Protein AF-A0A6I3DHM0-F1 (afdb_monomer)

Secondary structure (DSSP, 8-state):
---------TTHHHHHHHHTT-S-HHHHHHHHHHHHH-TTTHHHHHHHHHHTS---------------------HHHHHHHHHHHHHHHHHHHHHHHH--SSSS-HHHHHHHHHHHHHHHHHHHHHHH---HHHHHHHHHHHHHHHHHHHHHHHHHTT---TTS-HHHHHHHHHHHHHHHHH-TT---------------

Radius of gyration: 26.49 Å; Cα contacts (8 Å, |Δi|>4): 138; chains: 1; bounding box: 67×50×81 Å

Nearest PDB structures (foldseek):
  3g6b-assembly1_B  TM=3.282E-01  e=2.411E+00  Thermotoga maritima
  7usx-assembly1_A  TM=2.285E-01  e=4.354E+00  Caenorhabditis elegans

Foldseek 3Di:
DDDPDPDDDPLVVVLVCLLVVNDDPVCNVVSVVCLCVDPVNVVVVVVVVVVPPPPPDPDDPDPDPDPPPPPPLDLVQLVVLLVQLVVLLVVLVCLLPPNDPPPDPSVVSNLVSQQSNLQSQLSNQVSVPDDPLSSLCSSLVSSVVSLVVSQVVCVVVVHDHPPVDVVVVVVVVVSVVSCCVSCVVPPPPPPPPPPPDDDD

Sequence (200 aa):
MDTEGRFSCPWLERVSALLDDELPVAERQMVTSHAQSCETCSPIMSQRNQKNEPAHLLSVIQPRSIVTFPQRNTPQLRALLAIVGIAIIVGSVPGFIRGNTDGNSLHDLRHLSIWQVALGMGAVSASISFRLSRLLTVIVATFLVLTGLATVYDLLTGHRGPWTDPLHLVEIAAVLAILRLVYPSLRLSRIRRSEISTHR

pLDDT: mean 76.31, std 17.09, range [41.41, 97.19]

Structure (mmCIF, N/CA/C/O backbone):
data_AF-A0A6I3DHM0-F1
#
_entry.id   AF-A0A6I3DHM0-F1
#
loop_
_atom_site.group_PDB
_atom_site.id
_atom_site.type_symbol
_atom_site.label_atom_id
_atom_site.label_alt_id
_atom_site.label_comp_id
_atom_site.label_asym_id
_atom_site.label_entity_id
_atom_site.label_seq_id
_atom_site.pdbx_PDB_ins_code
_atom_site.Cartn_x
_atom_site.Cartn_y
_atom_site.Cartn_z
_atom_site.occupancy
_atom_site.B_iso_or_equiv
_atom_site.auth_seq_id
_atom_site.auth_comp_id
_atom_site.auth_asym_id
_atom_site.auth_atom_id
_atom_site.pdbx_PDB_model_num
ATOM 1 N N . MET A 1 1 ? 8.412 -18.636 41.482 1.00 42.28 1 MET A N 1
ATOM 2 C CA . MET A 1 1 ? 7.625 -17.768 40.584 1.00 42.28 1 MET A CA 1
ATOM 3 C C . MET A 1 1 ? 7.413 -18.584 39.328 1.00 42.28 1 MET A C 1
ATOM 5 O O . MET A 1 1 ? 8.256 -18.519 38.452 1.00 42.28 1 MET A O 1
ATOM 9 N N . ASP A 1 2 ? 6.340 -19.375 39.286 1.00 41.41 2 ASP A N 1
ATOM 10 C CA . ASP A 1 2 ? 6.013 -20.223 38.135 1.00 41.41 2 ASP A CA 1
ATOM 11 C C . ASP A 1 2 ? 4.662 -19.762 37.583 1.00 41.41 2 ASP A C 1
ATOM 13 O O . ASP A 1 2 ? 3.615 -19.963 38.200 1.00 41.41 2 ASP A O 1
ATOM 17 N N . THR A 1 3 ? 4.687 -19.062 36.450 1.00 47.53 3 THR A N 1
ATOM 18 C CA . THR A 1 3 ? 3.495 -18.524 35.771 1.00 47.53 3 THR A CA 1
ATOM 19 C C . THR A 1 3 ? 3.363 -19.031 34.332 1.00 47.53 3 THR A C 1
ATOM 21 O O . THR A 1 3 ? 2.778 -18.343 33.505 1.00 47.53 3 THR A O 1
ATOM 24 N N . GLU A 1 4 ? 3.859 -20.232 34.022 1.00 49.09 4 GLU A N 1
ATOM 25 C CA . GLU A 1 4 ? 3.805 -20.820 32.666 1.00 49.09 4 GLU A CA 1
ATOM 26 C C . GLU A 1 4 ? 2.775 -21.958 32.500 1.00 49.09 4 GLU A C 1
ATOM 28 O O . GLU A 1 4 ? 2.843 -22.740 31.561 1.00 49.09 4 GLU A O 1
ATOM 33 N N . GLY A 1 5 ? 1.772 -22.047 33.380 1.00 50.16 5 GLY A N 1
ATOM 34 C CA . GLY A 1 5 ? 0.788 -23.144 33.371 1.00 50.16 5 GLY A CA 1
ATOM 35 C C . GLY A 1 5 ? -0.677 -22.750 33.161 1.00 50.16 5 GLY A C 1
ATOM 36 O O . GLY A 1 5 ? -1.556 -23.527 33.524 1.00 50.16 5 GLY A O 1
ATOM 37 N N . ARG A 1 6 ? -0.997 -21.552 32.647 1.00 49.44 6 ARG A N 1
ATOM 38 C CA . ARG A 1 6 ? -2.405 -21.140 32.467 1.00 49.44 6 ARG A CA 1
ATOM 39 C C . ARG A 1 6 ? -2.981 -21.564 31.110 1.00 49.44 6 ARG A C 1
ATOM 41 O O . ARG A 1 6 ? -2.953 -20.807 30.151 1.00 49.44 6 ARG A O 1
ATOM 48 N N . PHE A 1 7 ? -3.590 -22.751 31.119 1.00 55.44 7 PHE A N 1
ATOM 49 C CA . PHE A 1 7 ? -4.830 -23.100 30.408 1.00 55.44 7 PHE A CA 1
ATOM 50 C C . PHE A 1 7 ? -4.859 -22.991 28.868 1.00 55.44 7 PHE A C 1
ATOM 52 O O . PHE A 1 7 ? -5.676 -22.253 28.320 1.00 55.44 7 PHE A O 1
ATOM 59 N N . SER A 1 8 ? -4.090 -23.811 28.139 1.00 73.12 8 SER A N 1
ATOM 60 C CA . SER A 1 8 ? -4.483 -24.159 26.761 1.00 73.12 8 SER A CA 1
ATOM 61 C C . SER A 1 8 ? -5.395 -25.387 26.795 1.00 73.12 8 SER A C 1
ATOM 63 O O . SER A 1 8 ? -4.926 -26.519 26.922 1.00 73.12 8 SER A O 1
ATOM 65 N N . CYS A 1 9 ? -6.710 -25.189 26.719 1.00 86.38 9 CYS A N 1
ATOM 66 C CA . CYS A 1 9 ? -7.618 -26.313 26.518 1.00 86.38 9 CYS A CA 1
ATOM 67 C C . CYS A 1 9 ? -7.353 -26.925 25.125 1.00 86.38 9 CYS A C 1
ATOM 69 O O . CYS A 1 9 ? -7.489 -26.206 24.135 1.00 86.38 9 CYS A O 1
ATOM 71 N N . PRO A 1 10 ? -7.023 -28.226 24.998 1.00 89.31 10 PRO A N 1
ATOM 72 C CA . PRO A 1 10 ? -6.735 -28.848 23.699 1.00 89.31 10 PRO A CA 1
ATOM 73 C C . PRO A 1 10 ? -7.957 -28.893 22.767 1.00 89.31 10 PRO A C 1
ATOM 75 O O . PRO A 1 10 ? -7.829 -29.144 21.575 1.00 89.31 10 PRO A O 1
ATOM 78 N N . TRP A 1 11 ? -9.153 -28.632 23.299 1.00 92.94 11 TRP A N 1
ATOM 79 C CA . TRP A 1 11 ? -10.390 -28.543 22.530 1.00 92.94 11 TRP A CA 1
ATOM 80 C C . TRP A 1 11 ? -10.654 -27.152 21.953 1.00 92.94 11 TRP A C 1
ATOM 82 O O . TRP A 1 11 ? -11.602 -27.008 21.187 1.00 92.94 11 TRP A O 1
ATOM 92 N N . LEU A 1 12 ? -9.845 -26.140 22.285 1.00 91.50 12 LEU A N 1
ATOM 93 C CA . LEU A 1 12 ? -10.090 -24.755 21.880 1.00 91.50 12 LEU A CA 1
ATOM 94 C C . LEU A 1 12 ? -10.183 -24.600 20.356 1.00 91.50 12 LEU A C 1
ATOM 96 O O . LEU A 1 12 ? -11.087 -23.932 19.864 1.00 91.50 12 LEU A O 1
ATOM 100 N N . GLU A 1 13 ? -9.303 -25.271 19.613 1.00 91.12 13 GLU A N 1
ATOM 101 C CA . GLU A 1 13 ? -9.318 -25.268 18.146 1.00 91.12 13 GLU A CA 1
ATOM 102 C C . GLU A 1 13 ? -10.618 -25.869 17.591 1.00 91.12 13 GLU A C 1
ATOM 104 O O . GLU A 1 13 ? -11.265 -25.273 16.734 1.00 91.12 13 GLU A O 1
ATOM 109 N N . ARG A 1 14 ? -11.078 -26.996 18.150 1.00 94.44 14 ARG A N 1
ATOM 110 C CA . ARG A 1 14 ? -12.350 -27.619 17.748 1.00 94.44 14 ARG A CA 1
ATOM 111 C C . ARG A 1 14 ? -13.560 -26.771 18.131 1.00 94.44 14 ARG A C 1
ATOM 113 O O . ARG A 1 14 ? -14.542 -26.749 17.399 1.00 94.44 14 ARG A O 1
ATOM 120 N N . VAL A 1 15 ? -13.507 -26.067 19.261 1.00 92.19 15 VAL A N 1
ATOM 121 C CA . VAL A 1 15 ? -14.548 -25.106 19.653 1.00 92.19 15 VAL A CA 1
ATOM 122 C C . VAL A 1 15 ? -14.580 -23.926 18.679 1.00 92.19 15 VAL A C 1
ATOM 124 O O . VAL A 1 15 ? -15.670 -23.521 18.288 1.00 92.19 15 VAL A O 1
ATOM 127 N N . SER A 1 16 ? -13.424 -23.431 18.224 1.00 90.12 16 SER A N 1
ATOM 128 C CA . SER A 1 16 ? -13.346 -22.416 17.163 1.00 90.12 16 SER A CA 1
ATOM 129 C C . SER A 1 16 ? -13.955 -22.930 15.856 1.00 90.12 16 SER A C 1
ATOM 131 O O . SER A 1 16 ? -14.883 -22.319 15.339 1.00 90.12 16 SER A O 1
ATOM 133 N N . ALA A 1 17 ? -13.543 -24.112 15.388 1.00 90.88 17 ALA A N 1
ATOM 134 C CA . ALA A 1 17 ? -14.096 -24.731 14.181 1.00 90.88 17 ALA A CA 1
ATOM 135 C C . ALA A 1 17 ? -15.615 -24.987 14.285 1.00 90.88 17 ALA A C 1
ATOM 137 O O . ALA A 1 17 ? -16.348 -24.887 13.303 1.00 90.88 17 ALA A O 1
ATOM 138 N N . LEU A 1 18 ? -16.126 -25.284 15.488 1.00 90.69 18 LEU A N 1
ATOM 139 C CA . LEU A 1 18 ? -17.562 -25.397 15.747 1.00 90.69 18 LEU A CA 1
ATOM 140 C C . LEU A 1 18 ? -18.292 -24.048 15.609 1.00 90.69 18 LEU A C 1
ATOM 142 O O . LEU A 1 18 ? -19.455 -24.048 15.201 1.00 90.69 18 LEU A O 1
ATOM 146 N N . LEU A 1 19 ? -17.666 -22.922 15.971 1.00 87.06 19 LEU A N 1
ATOM 147 C CA . LEU A 1 19 ? -18.247 -21.580 15.821 1.00 87.06 19 LEU A CA 1
ATOM 148 C C . LEU A 1 19 ? -18.328 -21.128 14.361 1.00 87.06 19 LEU A C 1
ATOM 150 O O . LEU A 1 19 ? -19.295 -20.456 14.004 1.00 87.06 19 LEU A O 1
ATOM 154 N N . ASP A 1 20 ? -17.354 -21.529 13.548 1.00 87.88 20 ASP A N 1
ATOM 155 C CA . ASP A 1 20 ? -17.272 -21.212 12.117 1.00 87.88 20 ASP A CA 1
ATOM 156 C C . ASP A 1 20 ? -18.051 -22.215 11.234 1.00 87.88 20 ASP A C 1
ATOM 158 O O . ASP A 1 20 ? -18.038 -22.125 10.010 1.00 87.88 20 ASP A O 1
ATOM 162 N N . ASP A 1 21 ? -18.771 -23.160 11.857 1.00 89.69 21 ASP A N 1
ATOM 163 C CA . ASP A 1 21 ? -19.527 -24.251 11.217 1.00 89.69 21 ASP A CA 1
ATOM 164 C C . ASP A 1 21 ? -18.680 -25.207 10.343 1.00 89.69 21 ASP A C 1
ATOM 166 O O . ASP A 1 21 ? -19.224 -25.980 9.550 1.00 89.69 21 ASP A O 1
ATOM 170 N N . GLU A 1 22 ? -17.364 -25.245 10.564 1.00 91.25 22 GLU A N 1
ATOM 171 C CA . GLU A 1 22 ? -16.393 -26.094 9.853 1.00 91.25 22 GLU A CA 1
ATOM 172 C C . GLU A 1 22 ? -16.316 -27.529 10.406 1.00 91.25 22 GLU A C 1
ATOM 174 O O . GLU A 1 22 ? -15.719 -28.418 9.800 1.00 91.25 22 GLU A O 1
ATOM 179 N N . LEU A 1 23 ? -16.941 -27.786 11.559 1.00 93.62 23 LEU A N 1
ATOM 180 C CA . LEU A 1 23 ? -16.889 -29.087 12.222 1.00 93.62 23 LEU A CA 1
ATOM 181 C C . LEU A 1 23 ? -17.871 -30.111 11.596 1.00 93.62 23 LEU A C 1
ATOM 183 O O . LEU A 1 23 ? -19.057 -29.778 11.412 1.00 93.62 23 LEU A O 1
ATOM 187 N N . PRO A 1 24 ? -17.458 -31.376 11.351 1.00 91.81 24 PRO A N 1
ATOM 188 C CA . PRO A 1 24 ? -18.355 -32.442 10.900 1.00 91.81 24 PRO A CA 1
ATOM 189 C C . PRO A 1 24 ? -19.522 -32.670 11.867 1.00 91.81 24 PRO A C 1
ATOM 191 O O . PRO A 1 24 ? -19.344 -32.618 13.082 1.00 91.81 24 PRO A O 1
ATOM 194 N N . VAL A 1 25 ? -20.717 -32.985 11.347 1.00 90.44 25 VAL A N 1
ATOM 195 C CA . VAL A 1 25 ? -21.946 -33.156 12.158 1.00 90.44 25 VAL A CA 1
ATOM 196 C C . VAL A 1 25 ? -21.756 -34.153 13.306 1.00 90.44 25 VAL A C 1
ATOM 198 O O . VAL A 1 25 ? -22.209 -33.891 14.419 1.00 90.44 25 VAL A O 1
ATOM 201 N N . ALA A 1 26 ? -21.032 -35.248 13.058 1.00 92.38 26 ALA A N 1
ATOM 202 C CA . ALA A 1 26 ? -20.740 -36.278 14.055 1.00 92.38 26 ALA A CA 1
ATOM 203 C C . ALA A 1 26 ? -19.918 -35.760 15.253 1.00 92.38 26 ALA A C 1
ATOM 205 O O . ALA A 1 26 ? -20.047 -36.277 16.359 1.00 92.38 26 ALA A O 1
ATOM 206 N N . GLU A 1 27 ? -19.101 -34.723 15.061 1.00 93.50 27 GLU A N 1
ATOM 207 C CA . GLU A 1 27 ? -18.215 -34.183 16.098 1.00 93.50 27 GLU A CA 1
ATOM 208 C C . GLU A 1 27 ? -18.852 -33.026 16.882 1.00 93.50 27 GLU A C 1
ATOM 210 O O . GLU A 1 27 ? -18.458 -32.744 18.016 1.00 93.50 27 GLU A O 1
ATOM 215 N N . ARG A 1 28 ? -19.881 -32.373 16.320 1.00 93.31 28 ARG A N 1
ATOM 216 C CA . ARG A 1 28 ? -20.499 -31.169 16.907 1.00 93.31 28 ARG A CA 1
ATOM 217 C C . ARG A 1 28 ? -21.033 -31.417 18.309 1.00 93.31 28 ARG A C 1
ATOM 219 O O . ARG A 1 28 ? -20.842 -30.582 19.192 1.00 93.31 28 ARG A O 1
ATOM 226 N N . GLN A 1 29 ? -21.676 -32.562 18.530 1.00 93.19 29 GLN A N 1
ATOM 227 C CA . GLN A 1 29 ? -22.258 -32.902 19.828 1.00 93.19 29 GLN A CA 1
ATOM 228 C C . GLN A 1 29 ? -21.179 -33.086 20.904 1.00 93.19 29 GLN A C 1
ATOM 230 O O . GLN A 1 29 ? -21.328 -32.587 22.019 1.00 93.19 29 GLN A O 1
ATOM 235 N N . MET A 1 30 ? -20.065 -33.731 20.550 1.00 95.06 30 MET A N 1
ATOM 236 C CA . MET A 1 30 ? -18.940 -33.966 21.454 1.00 95.06 30 MET A CA 1
ATOM 237 C C . MET A 1 30 ? -18.261 -32.650 21.855 1.00 95.06 30 MET A C 1
ATOM 239 O O . MET A 1 30 ? -18.051 -32.396 23.042 1.00 95.06 30 MET A O 1
ATOM 243 N N . VAL A 1 31 ? -17.989 -31.776 20.881 1.00 95.12 31 VAL A N 1
ATOM 244 C CA . VAL A 1 31 ? -17.377 -30.461 21.135 1.00 95.12 31 VAL A CA 1
ATOM 245 C C . VAL A 1 31 ? -18.314 -29.553 21.936 1.00 95.12 31 VAL A C 1
ATOM 247 O O . VAL A 1 31 ? -17.870 -28.881 22.866 1.00 95.12 31 VAL A O 1
ATOM 250 N N . THR A 1 32 ? -19.619 -29.579 21.645 1.00 93.62 32 THR A N 1
ATOM 251 C CA . THR A 1 32 ? -20.625 -28.806 22.396 1.00 93.62 32 THR A CA 1
ATOM 252 C C . THR A 1 32 ? -20.696 -29.255 23.855 1.00 93.62 32 THR A C 1
ATOM 254 O O . THR A 1 32 ? -20.686 -28.412 24.751 1.00 93.62 32 THR A O 1
ATOM 257 N N . SER A 1 33 ? -20.709 -30.570 24.108 1.00 94.25 33 SER A N 1
ATOM 258 C CA . SER A 1 33 ? -20.721 -31.122 25.468 1.00 94.25 33 SER A CA 1
ATOM 259 C C . SER A 1 33 ? -19.477 -30.717 26.257 1.00 94.25 33 SER A C 1
ATOM 261 O O . SER A 1 33 ? -19.593 -30.310 27.411 1.00 94.25 33 SER A O 1
ATOM 263 N N . HIS A 1 34 ? -18.292 -30.786 25.642 1.00 94.88 34 HIS A N 1
ATOM 264 C CA . HIS A 1 34 ? -17.058 -30.344 26.287 1.00 94.88 34 HIS A CA 1
ATOM 265 C C . HIS A 1 34 ? -17.122 -28.855 26.644 1.00 94.88 34 HIS A C 1
ATOM 267 O O . HIS A 1 34 ? -16.839 -28.466 27.780 1.00 94.88 34 HIS A O 1
ATOM 273 N N . ALA A 1 35 ? -17.523 -28.023 25.682 1.00 93.88 35 ALA A N 1
ATOM 274 C CA . ALA A 1 35 ? -17.506 -26.579 25.832 1.00 93.88 35 ALA A CA 1
ATOM 275 C C . ALA A 1 35 ? -18.473 -26.068 26.911 1.00 93.88 35 ALA A C 1
ATOM 277 O O . ALA A 1 35 ? -18.191 -25.046 27.526 1.00 93.88 35 ALA A O 1
ATOM 278 N N . GLN A 1 36 ? -19.557 -26.794 27.199 1.00 93.19 36 GLN A N 1
ATOM 279 C CA . GLN A 1 36 ? -20.457 -26.484 28.317 1.00 93.19 36 GLN A CA 1
ATOM 280 C C . GLN A 1 36 ? -19.809 -26.713 29.694 1.00 93.19 36 GLN A C 1
ATOM 282 O O . GLN A 1 36 ? -20.115 -25.987 30.635 1.00 93.19 36 GLN A O 1
ATOM 287 N N . SER A 1 37 ? -18.913 -27.697 29.813 1.00 91.50 37 SER A N 1
ATOM 288 C CA . SER A 1 37 ? -18.257 -28.065 31.082 1.00 91.50 37 SER A CA 1
ATOM 289 C C . SER A 1 37 ? -16.879 -27.433 31.303 1.00 91.50 37 SER A C 1
ATOM 291 O O . SER A 1 37 ? -16.378 -27.421 32.423 1.00 91.50 37 SER A O 1
ATOM 293 N N . CYS A 1 38 ? -16.235 -26.938 30.245 1.00 94.38 38 CYS A N 1
ATOM 294 C CA . CYS A 1 38 ? -14.884 -26.397 30.320 1.00 94.38 38 CYS A CA 1
ATOM 295 C C . CYS A 1 38 ? -14.912 -24.899 30.644 1.00 94.38 38 CYS A C 1
ATOM 297 O O . CYS A 1 38 ? -15.443 -24.111 29.863 1.00 94.38 38 CYS A O 1
ATOM 299 N N . GLU A 1 39 ? -14.263 -24.488 31.738 1.00 92.06 39 GLU A N 1
ATOM 300 C CA . GLU A 1 39 ? -14.170 -23.077 32.150 1.00 92.06 39 GLU A CA 1
ATOM 301 C C . GLU A 1 39 ? -13.557 -22.172 31.069 1.00 92.06 39 GLU A C 1
ATOM 303 O O . GLU A 1 39 ? -13.959 -21.022 30.919 1.00 92.06 39 GLU A O 1
ATOM 308 N N . THR A 1 40 ? -12.622 -22.695 30.266 1.00 90.06 40 THR A N 1
ATOM 309 C CA . THR A 1 40 ? -11.996 -21.951 29.161 1.00 90.06 40 THR A CA 1
ATOM 310 C C . THR A 1 40 ? -12.926 -21.797 27.953 1.00 90.06 40 THR A C 1
ATOM 312 O O . THR A 1 40 ? -12.917 -20.759 27.297 1.00 90.06 40 THR A O 1
ATOM 315 N N . CYS A 1 41 ? -13.734 -22.815 27.640 1.00 92.69 41 CYS A N 1
ATOM 316 C CA . CYS A 1 41 ? -14.540 -22.846 26.412 1.00 92.69 41 CYS A CA 1
ATOM 317 C C . CYS A 1 41 ? -15.986 -22.360 26.615 1.00 92.69 41 CYS A C 1
ATOM 319 O O . CYS A 1 41 ? -16.623 -21.907 25.663 1.00 92.69 41 CYS A O 1
ATOM 321 N N . SER A 1 42 ? -16.504 -22.414 27.843 1.00 92.06 42 SER A N 1
ATOM 322 C CA . SER A 1 42 ? -17.871 -22.002 28.184 1.00 92.06 42 SER A CA 1
ATOM 323 C C . SER A 1 42 ? -18.165 -20.526 27.865 1.00 92.06 42 SER A C 1
ATOM 325 O O . SER A 1 42 ? -19.189 -20.252 27.225 1.00 92.06 42 SER A O 1
ATOM 327 N N . PRO A 1 43 ? -17.261 -19.562 28.154 1.00 88.56 43 PRO A N 1
ATOM 328 C CA . PRO A 1 43 ? -17.475 -18.167 27.772 1.00 88.56 43 PRO A CA 1
ATOM 329 C C . PRO A 1 43 ? -17.605 -17.985 26.255 1.00 88.56 43 PRO A C 1
ATOM 331 O O . PRO A 1 43 ? -18.472 -17.240 25.798 1.00 88.56 43 PRO A O 1
ATOM 334 N N . ILE A 1 44 ? -16.800 -18.714 25.475 1.00 87.12 44 ILE A N 1
ATOM 335 C CA . ILE A 1 44 ? -16.792 -18.670 24.005 1.00 87.12 44 ILE A CA 1
ATOM 336 C C . ILE A 1 44 ? -18.131 -19.175 23.441 1.00 87.12 44 ILE A C 1
ATOM 338 O O . ILE A 1 44 ? -18.718 -18.544 22.561 1.00 87.12 44 ILE A O 1
ATOM 342 N N . MET A 1 45 ? -18.676 -20.262 23.996 1.00 87.19 45 MET A N 1
ATOM 343 C CA . MET A 1 45 ? -19.982 -20.789 23.580 1.00 87.19 45 MET A CA 1
ATOM 344 C C . MET A 1 45 ? -21.160 -19.912 24.010 1.00 87.19 45 MET A C 1
ATOM 346 O O . MET A 1 45 ? -22.143 -19.803 23.274 1.00 87.19 45 MET A O 1
ATOM 350 N N . SER A 1 46 ? -21.073 -19.247 25.164 1.00 83.25 46 SER A N 1
ATOM 351 C CA . SER A 1 46 ? -22.131 -18.340 25.627 1.00 83.25 46 SER A CA 1
ATOM 352 C C . SER A 1 46 ? -22.367 -17.166 24.660 1.00 83.25 46 SER A C 1
ATOM 354 O O . SER A 1 46 ? -23.517 -16.798 24.414 1.00 83.25 46 SER A O 1
ATOM 356 N N . GLN A 1 47 ? -21.309 -16.658 24.011 1.00 77.38 47 GLN A N 1
ATOM 357 C CA . GLN A 1 47 ? -21.411 -15.622 22.973 1.00 77.38 47 GLN A CA 1
ATOM 358 C C . GLN A 1 47 ? -22.158 -16.101 21.719 1.00 77.38 47 GLN A C 1
ATOM 360 O O . GLN A 1 47 ? -22.910 -15.329 21.121 1.00 77.38 47 GLN A O 1
ATOM 365 N N . ARG A 1 48 ? -22.002 -17.373 21.324 1.00 75.94 48 ARG A N 1
ATOM 366 C CA . ARG A 1 48 ? -22.758 -17.959 20.202 1.00 75.94 48 ARG A CA 1
ATOM 367 C C . ARG A 1 48 ? -24.253 -17.992 20.501 1.00 75.94 48 ARG A C 1
ATOM 369 O O . ARG A 1 48 ? -25.053 -17.622 19.647 1.00 75.94 48 ARG A O 1
ATOM 376 N N . ASN A 1 49 ? -24.622 -18.406 21.711 1.00 68.31 49 ASN A N 1
ATOM 377 C CA . ASN A 1 49 ? -26.024 -18.533 22.106 1.00 68.31 49 ASN A CA 1
ATOM 378 C C . ASN A 1 49 ? -26.727 -17.172 22.182 1.00 68.31 49 ASN A C 1
ATOM 380 O O . ASN A 1 49 ? -27.870 -17.072 21.754 1.00 68.31 49 ASN A O 1
ATOM 384 N N . GLN A 1 50 ? -26.030 -16.112 22.609 1.00 66.75 50 GLN A N 1
ATOM 385 C CA . GLN A 1 50 ? -26.558 -14.739 22.547 1.00 66.75 50 GLN A CA 1
ATOM 386 C C . GLN A 1 50 ? -26.793 -14.258 21.107 1.00 66.75 50 GLN A C 1
ATOM 388 O O . GLN A 1 50 ? -27.712 -13.493 20.840 1.00 66.75 50 GLN A O 1
ATOM 393 N N . LYS A 1 51 ? -25.970 -14.709 20.156 1.00 61.06 51 LYS A N 1
ATOM 394 C CA . LYS A 1 51 ? -26.079 -14.338 18.737 1.00 61.06 51 LYS A CA 1
ATOM 395 C C . LYS A 1 51 ? -27.195 -15.092 18.002 1.00 61.06 51 LYS A C 1
ATOM 397 O O . LYS A 1 51 ? -27.642 -14.630 16.956 1.00 61.06 51 LYS A O 1
ATOM 402 N N . ASN A 1 52 ? -27.615 -16.234 18.550 1.00 58.00 52 ASN A N 1
ATOM 403 C CA . ASN A 1 52 ? -28.615 -17.136 17.983 1.00 58.00 52 ASN A CA 1
ATOM 404 C C . ASN A 1 52 ? -29.964 -17.086 18.712 1.00 58.00 52 ASN A C 1
ATOM 406 O O . ASN A 1 52 ? -30.835 -17.900 18.398 1.00 58.00 52 ASN A O 1
ATOM 410 N N . GLU A 1 53 ? -30.167 -16.156 19.653 1.00 48.25 53 GLU A N 1
ATOM 411 C CA . GLU A 1 53 ? -31.523 -15.866 20.113 1.00 48.25 53 GLU A CA 1
ATOM 412 C C . GLU A 1 53 ? -32.356 -15.484 18.881 1.00 48.25 53 GLU A C 1
ATOM 414 O O . GLU A 1 53 ? -31.964 -14.574 18.137 1.00 48.25 53 GLU A O 1
ATOM 419 N N . PRO A 1 54 ? -33.458 -16.202 18.589 1.00 47.44 54 PRO A N 1
ATOM 420 C CA . PRO A 1 54 ? -34.312 -15.841 17.480 1.00 47.44 54 PRO A CA 1
ATOM 421 C C . PRO A 1 54 ? -34.780 -14.421 17.748 1.00 47.44 54 PRO A C 1
ATOM 423 O O . PRO A 1 54 ? -35.425 -14.157 18.762 1.00 47.44 54 PRO A O 1
ATOM 426 N N . ALA A 1 55 ? -34.415 -13.516 16.841 1.00 47.97 55 ALA A N 1
ATOM 427 C CA . ALA A 1 55 ? -34.878 -12.144 16.807 1.00 47.97 55 ALA A CA 1
ATOM 428 C C . ALA A 1 55 ? -36.398 -12.137 16.588 1.00 47.97 55 ALA A C 1
ATOM 430 O O . ALA A 1 55 ? -36.908 -11.816 15.515 1.00 47.97 55 ALA A O 1
ATOM 431 N N . HIS A 1 56 ? -37.146 -12.500 17.625 1.00 44.91 56 HIS A N 1
ATOM 432 C CA . HIS A 1 56 ? -38.493 -12.032 17.832 1.00 44.91 56 HIS A CA 1
ATOM 433 C C . HIS A 1 56 ? -38.360 -10.544 18.096 1.00 44.91 56 HIS A C 1
ATOM 435 O O . HIS A 1 56 ? -38.204 -10.114 19.231 1.00 44.91 56 HIS A O 1
ATOM 441 N N . LEU A 1 57 ? -38.318 -9.783 17.008 1.00 42.25 57 LEU A N 1
ATOM 442 C CA . LEU A 1 57 ? -39.062 -8.555 16.788 1.00 42.25 57 LEU A CA 1
ATOM 443 C C . LEU A 1 57 ? -38.508 -7.907 15.520 1.00 42.25 57 LEU A C 1
ATOM 445 O O . LEU A 1 57 ? -37.354 -7.495 15.431 1.00 42.25 57 LEU A O 1
ATOM 449 N N . LEU A 1 58 ? -39.390 -7.807 14.530 1.00 48.41 58 LEU A N 1
ATOM 450 C CA . LEU A 1 58 ? -39.366 -6.779 13.502 1.00 48.41 58 LEU A CA 1
ATOM 451 C C . LEU A 1 58 ? -39.330 -5.403 14.187 1.00 48.41 58 LEU A C 1
ATOM 453 O O . LEU A 1 58 ? -40.358 -4.755 14.357 1.00 48.41 58 LEU A O 1
ATOM 457 N N . SER A 1 59 ? -38.160 -4.949 14.611 1.00 44.12 59 SER A N 1
ATOM 458 C CA . SER A 1 59 ? -37.962 -3.583 15.072 1.00 44.12 59 SER A CA 1
ATOM 459 C C . SER A 1 59 ? -36.629 -3.089 14.548 1.00 44.12 59 SER A C 1
ATOM 461 O O . SER A 1 59 ? -35.593 -3.277 15.162 1.00 44.12 59 SER A O 1
ATOM 463 N N . VAL A 1 60 ? -36.712 -2.417 13.396 1.00 50.28 60 VAL A N 1
ATOM 464 C CA . VAL A 1 60 ? -35.722 -1.461 12.894 1.00 50.28 60 VAL A CA 1
ATO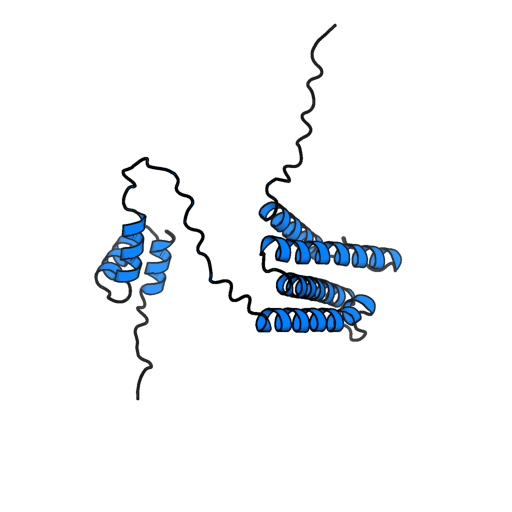M 465 C C . VAL A 1 60 ? -34.336 -2.078 12.684 1.00 50.28 60 VAL A C 1
ATOM 467 O O . VAL A 1 60 ? -33.622 -2.416 13.618 1.00 50.28 60 VAL A O 1
ATOM 470 N N . ILE A 1 61 ? -33.891 -2.138 11.429 1.00 46.50 61 ILE A N 1
ATOM 471 C CA . ILE A 1 61 ? -32.467 -2.279 11.109 1.00 46.50 61 ILE A CA 1
ATOM 472 C C . ILE A 1 61 ? -31.762 -1.062 11.727 1.00 46.50 61 ILE A C 1
ATOM 474 O O . ILE A 1 61 ? -31.616 -0.023 11.086 1.00 46.50 61 ILE A O 1
ATOM 478 N N . GLN A 1 62 ? -31.396 -1.141 13.006 1.00 45.91 62 GLN A N 1
ATOM 479 C CA . GLN A 1 62 ? -30.527 -0.160 13.616 1.00 45.91 62 GLN A CA 1
ATOM 480 C C . GLN A 1 62 ? -29.161 -0.378 12.977 1.00 45.91 62 GLN A C 1
ATOM 482 O O . GLN A 1 62 ? -28.698 -1.524 12.914 1.00 45.91 62 GLN A O 1
ATOM 487 N N . PRO A 1 63 ? -28.530 0.676 12.434 1.00 49.47 63 PRO A N 1
ATOM 488 C CA . PRO A 1 63 ? -27.201 0.553 11.872 1.00 49.47 63 PRO A CA 1
ATOM 489 C C . PRO A 1 63 ? -26.310 -0.047 12.953 1.00 49.47 63 PRO A C 1
ATOM 491 O O . PRO A 1 63 ? -26.121 0.543 14.016 1.00 49.47 63 PRO A O 1
ATOM 494 N N . ARG A 1 64 ? -25.829 -1.264 12.676 1.00 51.94 64 ARG A N 1
ATOM 495 C CA . ARG A 1 64 ? -24.873 -2.007 13.492 1.00 51.94 64 ARG A CA 1
ATOM 496 C C . ARG A 1 64 ? -23.840 -1.004 13.985 1.00 51.94 64 ARG A C 1
ATOM 498 O O . ARG A 1 64 ? -23.207 -0.354 13.151 1.00 51.94 64 ARG A O 1
ATOM 505 N N . SER A 1 65 ? -23.739 -0.828 15.303 1.00 46.94 65 SER A N 1
ATOM 506 C CA . SER A 1 65 ? -22.804 0.114 15.908 1.00 46.94 65 SER A CA 1
ATOM 507 C C . SER A 1 65 ? -21.443 -0.113 15.268 1.00 46.94 65 SER A C 1
ATOM 509 O O . SER A 1 65 ? -20.862 -1.194 15.401 1.00 46.94 65 SER A O 1
ATOM 511 N N . ILE A 1 66 ? -20.984 0.874 14.500 1.00 53.31 66 ILE A N 1
ATOM 512 C CA . ILE A 1 66 ? -19.631 0.893 13.967 1.00 53.31 66 ILE A CA 1
ATOM 513 C C . ILE A 1 66 ? -18.755 0.699 15.196 1.00 53.31 66 ILE A C 1
ATOM 515 O O . ILE A 1 66 ? -18.837 1.500 16.124 1.00 53.31 66 ILE A O 1
ATOM 519 N N . VAL A 1 67 ? -17.988 -0.391 15.245 1.00 46.34 67 VAL A N 1
ATOM 520 C CA . VAL A 1 67 ? -16.937 -0.533 16.247 1.00 46.34 67 VAL A CA 1
ATOM 521 C C . VAL A 1 67 ? -15.984 0.617 15.967 1.00 46.34 67 VAL A C 1
ATOM 523 O O . VAL A 1 67 ? -15.163 0.566 15.050 1.00 46.34 67 VAL A O 1
ATOM 526 N N . THR A 1 68 ? -16.173 1.719 16.684 1.00 47.75 68 THR A N 1
ATOM 527 C CA . THR A 1 68 ? -15.295 2.872 16.655 1.00 47.75 68 THR A CA 1
ATOM 528 C C . THR A 1 68 ? -14.037 2.417 17.360 1.00 47.75 68 THR A C 1
ATOM 530 O O . THR A 1 68 ? -13.893 2.556 18.572 1.00 47.75 68 THR A O 1
ATOM 533 N N . PHE A 1 69 ? -13.121 1.812 16.602 1.00 50.94 69 PHE A N 1
ATOM 534 C CA . PHE A 1 69 ? -11.752 1.684 17.064 1.00 50.94 69 PHE A CA 1
ATOM 535 C C . PHE A 1 69 ? -11.319 3.086 17.490 1.00 50.94 69 PHE A C 1
ATOM 537 O O . PHE A 1 69 ? -11.470 4.018 16.688 1.00 50.94 69 PHE A O 1
ATOM 544 N N . PRO A 1 70 ? -10.844 3.278 18.732 1.00 51.50 70 PRO A N 1
ATOM 545 C CA . PRO A 1 70 ? -10.346 4.573 19.144 1.00 51.50 70 PRO A CA 1
ATOM 546 C C . PRO A 1 70 ? -9.237 4.949 18.165 1.00 51.50 70 PRO A C 1
ATOM 548 O O . PRO A 1 70 ? -8.172 4.331 18.147 1.00 51.50 70 PRO A O 1
ATOM 551 N N . GLN A 1 71 ? -9.507 5.929 17.297 1.00 59.00 71 GLN A N 1
ATOM 552 C CA . GLN A 1 71 ? -8.510 6.477 16.392 1.00 59.00 71 GLN A CA 1
ATOM 553 C C . GLN A 1 71 ? -7.479 7.189 17.266 1.00 59.00 71 GLN A C 1
ATOM 555 O O . GLN A 1 71 ? -7.589 8.384 17.534 1.00 59.00 71 GLN A O 1
ATOM 560 N N . ARG A 1 72 ? -6.456 6.459 17.724 1.00 63.59 72 ARG A N 1
ATOM 561 C CA . ARG A 1 72 ? -5.237 7.034 18.304 1.00 63.59 72 ARG A CA 1
ATOM 562 C C . ARG A 1 72 ? -4.428 7.692 17.185 1.00 63.59 72 ARG A C 1
ATOM 564 O O . ARG A 1 72 ? -3.318 7.292 16.873 1.00 63.59 72 ARG A O 1
ATOM 571 N N . ASN A 1 73 ? -5.005 8.710 16.557 1.00 69.19 73 ASN A N 1
ATOM 572 C CA . ASN A 1 73 ? -4.335 9.541 15.570 1.00 69.19 73 ASN A CA 1
ATOM 573 C C . ASN A 1 73 ? -3.627 10.699 16.285 1.00 69.19 73 ASN A C 1
ATOM 575 O O . ASN A 1 73 ? -3.987 11.866 16.129 1.00 69.19 73 ASN A O 1
ATOM 579 N N . THR A 1 74 ? -2.674 10.360 17.154 1.00 87.25 74 THR A N 1
ATOM 580 C CA . THR A 1 74 ? -1.913 11.355 17.914 1.00 87.25 74 THR A CA 1
ATOM 581 C C . THR A 1 74 ? -0.973 12.126 16.979 1.00 87.25 74 THR A C 1
ATOM 583 O O . THR A 1 74 ? -0.526 11.577 15.967 1.00 87.25 74 THR A O 1
ATOM 586 N N . PRO A 1 75 ? -0.632 13.394 17.279 1.00 89.75 75 PRO A N 1
ATOM 587 C CA . PRO A 1 75 ? 0.303 14.159 16.452 1.00 89.75 75 PRO A CA 1
ATOM 588 C C . PRO A 1 75 ? 1.673 13.474 16.332 1.00 89.75 75 PRO A C 1
ATOM 590 O O . PRO A 1 75 ? 2.297 13.556 15.277 1.00 89.75 75 PRO A O 1
ATOM 593 N N . GLN A 1 76 ? 2.107 12.733 17.359 1.00 91.94 76 GLN A N 1
ATOM 594 C CA . GLN A 1 76 ? 3.341 11.945 17.325 1.00 91.94 76 GLN A CA 1
ATOM 595 C C . GLN A 1 76 ? 3.260 10.811 16.299 1.00 91.94 76 GLN A C 1
ATOM 597 O O . GLN A 1 76 ? 4.183 10.642 15.507 1.00 91.94 76 GLN A O 1
ATOM 602 N N . LEU A 1 77 ? 2.149 10.063 16.268 1.00 89.62 77 LEU A N 1
ATOM 603 C CA . LEU A 1 77 ? 1.956 9.000 15.280 1.00 89.62 77 LEU A CA 1
ATOM 604 C C . LEU A 1 77 ? 1.894 9.572 13.860 1.00 89.62 77 LEU A C 1
ATOM 606 O O . LEU A 1 77 ? 2.472 8.999 12.943 1.00 89.62 77 LEU A O 1
ATOM 610 N N . ARG A 1 78 ? 1.240 10.724 13.675 1.00 91.31 78 ARG A N 1
ATOM 611 C CA . ARG A 1 78 ? 1.190 11.419 12.380 1.00 91.31 78 ARG A CA 1
ATOM 612 C C . ARG A 1 78 ? 2.583 11.825 11.909 1.00 91.31 78 ARG A C 1
ATOM 614 O O . ARG A 1 78 ? 2.942 11.530 10.775 1.00 91.31 78 ARG A O 1
ATOM 621 N N . ALA A 1 79 ? 3.375 12.449 12.779 1.00 93.38 79 ALA A N 1
ATOM 622 C CA . ALA A 1 79 ? 4.749 12.824 12.462 1.00 93.38 79 ALA A CA 1
ATOM 623 C C . ALA A 1 79 ? 5.600 11.592 12.121 1.00 93.38 79 ALA A C 1
ATOM 625 O O . ALA A 1 79 ? 6.299 11.596 11.112 1.00 93.38 79 ALA A O 1
ATOM 626 N N . LEU A 1 80 ? 5.474 10.512 12.899 1.00 93.31 80 LEU A N 1
ATOM 627 C CA . LEU A 1 80 ? 6.165 9.252 12.634 1.00 93.31 80 LEU A CA 1
ATOM 628 C C . LEU A 1 80 ? 5.780 8.667 11.268 1.00 93.31 80 LEU A C 1
ATOM 630 O O . LEU A 1 80 ? 6.662 8.316 10.492 1.00 93.31 80 LEU A O 1
ATOM 634 N N . LEU A 1 81 ? 4.484 8.613 10.941 1.00 92.44 81 LEU A N 1
ATOM 635 C CA . LEU A 1 81 ? 3.994 8.138 9.643 1.00 92.44 81 LEU A CA 1
ATOM 636 C C . LEU A 1 81 ? 4.518 8.986 8.479 1.00 92.44 81 LEU A C 1
ATOM 638 O O . LEU A 1 81 ? 4.887 8.432 7.446 1.00 92.44 81 LEU A O 1
ATOM 642 N N . ALA A 1 82 ? 4.578 10.311 8.642 1.00 95.56 82 ALA A N 1
ATOM 643 C CA . ALA A 1 82 ? 5.141 11.202 7.632 1.00 95.56 82 ALA A CA 1
ATOM 644 C C . ALA A 1 82 ? 6.640 10.939 7.427 1.00 95.56 82 ALA A C 1
ATOM 646 O O . ALA A 1 82 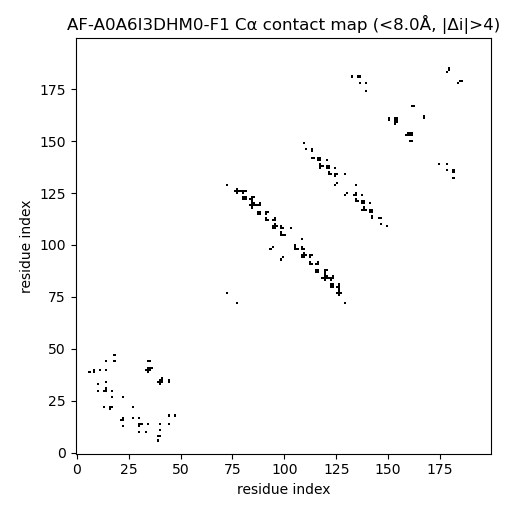? 7.075 10.759 6.293 1.00 95.56 82 ALA A O 1
ATOM 647 N N . ILE A 1 83 ? 7.417 10.860 8.513 1.00 96.94 83 ILE A N 1
ATOM 648 C CA . ILE A 1 83 ? 8.867 10.621 8.465 1.00 96.94 83 ILE A CA 1
ATOM 649 C C . ILE A 1 83 ? 9.169 9.261 7.831 1.00 96.94 83 ILE A C 1
ATOM 651 O O . ILE A 1 83 ? 9.962 9.189 6.895 1.00 96.94 83 ILE A O 1
ATOM 655 N N . VAL A 1 84 ? 8.513 8.195 8.298 1.00 94.69 84 VAL A N 1
ATOM 656 C CA . VAL A 1 84 ? 8.694 6.838 7.764 1.00 94.69 84 VAL A CA 1
ATOM 657 C C . VAL A 1 84 ? 8.272 6.778 6.298 1.00 94.69 84 VAL A C 1
ATOM 659 O O . VAL A 1 84 ? 9.010 6.245 5.477 1.00 94.69 84 VAL A O 1
ATOM 662 N N . GLY A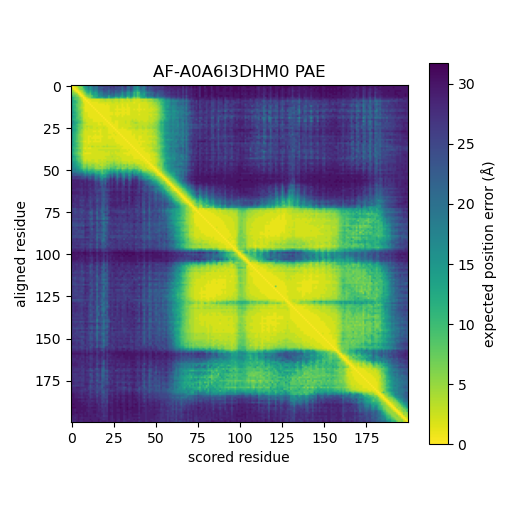 1 85 ? 7.127 7.369 5.944 1.00 93.12 85 GLY A N 1
ATOM 663 C CA . GLY A 1 85 ? 6.656 7.413 4.561 1.00 93.12 85 GLY A CA 1
ATOM 664 C C . GLY A 1 85 ? 7.637 8.124 3.627 1.00 93.12 85 GLY A C 1
ATOM 665 O O . GLY A 1 85 ? 7.963 7.591 2.569 1.00 93.12 85 GLY A O 1
ATOM 666 N N . ILE A 1 86 ? 8.168 9.280 4.038 1.00 97.19 86 ILE A N 1
ATOM 667 C CA . ILE A 1 86 ? 9.188 10.020 3.280 1.00 97.19 86 ILE A CA 1
ATOM 668 C C . ILE A 1 86 ? 10.481 9.206 3.162 1.00 97.19 86 ILE A C 1
ATOM 670 O O . ILE A 1 86 ? 11.034 9.112 2.069 1.00 97.19 86 ILE A O 1
ATOM 674 N N . ALA A 1 87 ? 10.951 8.591 4.251 1.00 94.06 87 ALA A N 1
ATOM 675 C CA . ALA A 1 87 ? 12.164 7.776 4.245 1.00 94.06 87 ALA A CA 1
ATOM 676 C C . ALA A 1 87 ? 12.049 6.580 3.288 1.00 94.06 87 ALA A C 1
ATOM 678 O O . ALA A 1 87 ? 12.979 6.323 2.525 1.00 94.06 87 ALA A O 1
ATOM 679 N N . ILE A 1 88 ? 10.895 5.900 3.273 1.00 93.44 88 ILE A N 1
ATOM 680 C CA . ILE A 1 88 ? 10.604 4.823 2.318 1.00 93.44 88 ILE A CA 1
ATOM 681 C C . ILE A 1 88 ? 10.663 5.362 0.885 1.00 93.44 88 ILE A C 1
ATOM 683 O O . ILE A 1 88 ? 11.386 4.811 0.066 1.00 93.44 88 ILE A O 1
ATOM 687 N N . ILE A 1 89 ? 9.972 6.469 0.582 1.00 94.75 89 ILE A N 1
ATOM 688 C CA . ILE A 1 89 ? 9.969 7.051 -0.771 1.00 94.75 89 ILE A CA 1
ATOM 689 C C . ILE A 1 89 ? 11.397 7.378 -1.224 1.00 94.75 89 ILE A C 1
ATOM 691 O O . ILE A 1 89 ? 11.815 6.950 -2.297 1.00 94.75 89 ILE A O 1
ATOM 695 N N . VAL A 1 90 ? 12.165 8.097 -0.400 1.00 95.06 90 VAL A N 1
ATOM 696 C CA . VAL A 1 90 ? 13.545 8.491 -0.725 1.00 95.06 90 VAL A CA 1
ATOM 697 C C . VAL A 1 90 ? 14.443 7.266 -0.920 1.00 95.06 90 VAL A C 1
ATOM 699 O O . VAL A 1 90 ? 15.241 7.248 -1.855 1.00 95.06 90 VAL A O 1
ATOM 702 N N . GLY A 1 91 ? 14.293 6.234 -0.085 1.00 89.81 91 GLY A N 1
ATOM 703 C CA . GLY A 1 91 ? 15.062 4.992 -0.186 1.00 89.81 91 GLY A CA 1
ATOM 704 C C . GLY A 1 91 ? 14.721 4.144 -1.416 1.00 89.81 91 GLY A C 1
ATOM 705 O O . GLY A 1 91 ? 15.600 3.479 -1.959 1.00 89.81 91 GLY A O 1
ATOM 706 N N . SER A 1 92 ? 13.475 4.194 -1.892 1.00 90.31 92 SER A N 1
ATOM 707 C CA . SER A 1 92 ? 12.993 3.370 -3.009 1.00 90.31 92 SER A CA 1
ATOM 708 C C . SER A 1 92 ? 13.173 4.014 -4.386 1.00 90.31 92 SER A C 1
ATOM 710 O O . SER A 1 92 ? 13.253 3.309 -5.392 1.00 90.31 92 SER A O 1
ATOM 712 N N . VAL A 1 93 ? 13.279 5.346 -4.467 1.00 89.56 93 VAL A N 1
ATOM 713 C CA . VAL A 1 93 ? 13.468 6.068 -5.742 1.00 89.56 93 VAL A CA 1
ATOM 714 C C . VAL A 1 93 ? 14.704 5.596 -6.532 1.00 89.56 93 VAL A C 1
ATOM 716 O O . VAL A 1 93 ? 14.574 5.384 -7.740 1.00 89.56 93 VAL A O 1
ATOM 719 N N . PRO A 1 94 ? 15.890 5.377 -5.925 1.00 86.69 94 PRO A N 1
ATOM 720 C CA . PRO A 1 94 ? 17.048 4.864 -6.657 1.00 86.69 94 PRO A CA 1
ATOM 721 C C . PRO A 1 94 ? 16.805 3.490 -7.290 1.00 86.69 94 PRO A C 1
ATOM 723 O O . PRO A 1 94 ? 17.214 3.279 -8.432 1.00 86.69 94 PRO A O 1
ATOM 726 N N . GLY A 1 95 ? 16.112 2.589 -6.583 1.00 83.69 95 GLY A N 1
ATOM 727 C CA . GLY A 1 95 ? 15.756 1.259 -7.087 1.00 83.69 95 GLY A CA 1
ATOM 728 C C . GLY A 1 95 ? 14.812 1.324 -8.289 1.00 83.69 95 GLY A C 1
ATOM 729 O O . GLY A 1 95 ? 14.986 0.571 -9.244 1.00 83.69 95 GLY A O 1
ATOM 730 N N . PHE A 1 96 ? 13.893 2.293 -8.293 1.00 85.12 96 PHE A N 1
ATOM 731 C CA . PHE A 1 96 ? 13.001 2.554 -9.422 1.00 85.12 96 PHE A CA 1
ATOM 732 C C . PHE A 1 96 ? 13.745 3.116 -10.646 1.00 85.12 96 PHE A C 1
ATOM 734 O O . PHE A 1 96 ? 13.566 2.622 -11.759 1.00 85.12 96 PHE A O 1
ATOM 741 N N . ILE A 1 97 ? 14.593 4.136 -10.452 1.00 84.31 97 ILE A N 1
ATOM 742 C CA . ILE A 1 97 ? 15.273 4.836 -11.556 1.00 84.31 97 ILE A CA 1
ATOM 743 C C . ILE A 1 97 ? 16.388 3.982 -12.157 1.00 84.31 97 ILE A C 1
ATOM 745 O O . ILE A 1 97 ? 16.465 3.823 -13.374 1.00 84.31 97 ILE A O 1
ATOM 749 N N . ARG A 1 98 ? 17.299 3.493 -11.311 1.00 77.00 98 ARG A N 1
ATOM 750 C CA . ARG A 1 98 ? 18.558 2.900 -11.771 1.00 77.00 98 ARG A CA 1
ATOM 751 C C . ARG A 1 98 ? 18.411 1.406 -12.030 1.00 77.00 98 ARG A C 1
ATOM 753 O O . ARG A 1 98 ? 18.984 0.917 -12.996 1.00 77.00 98 ARG A O 1
ATOM 760 N N . GLY A 1 99 ? 17.635 0.705 -11.198 1.00 63.84 99 GLY A N 1
ATOM 761 C CA . GLY A 1 99 ? 17.766 -0.744 -11.042 1.00 63.84 99 GLY A CA 1
ATOM 762 C C . GLY A 1 99 ? 19.186 -1.112 -10.570 1.00 63.84 99 GLY A C 1
ATOM 763 O O . GLY A 1 99 ? 20.151 -0.391 -10.820 1.00 63.84 99 GLY A O 1
ATOM 764 N N . ASN A 1 100 ? 19.345 -2.174 -9.785 1.00 52.09 100 ASN A N 1
ATOM 765 C CA . ASN A 1 100 ? 20.664 -2.491 -9.232 1.00 52.09 100 ASN A CA 1
ATOM 766 C C . ASN A 1 100 ? 21.547 -3.162 -10.294 1.00 52.09 100 ASN A C 1
ATOM 768 O O . ASN A 1 100 ? 21.065 -3.972 -11.083 1.00 52.09 100 ASN A O 1
ATOM 772 N N . THR A 1 101 ? 22.842 -2.855 -10.281 1.00 53.91 101 THR A N 1
ATOM 773 C CA . THR A 1 101 ? 23.862 -3.477 -11.143 1.00 53.91 101 THR A CA 1
ATOM 774 C C . THR A 1 101 ? 24.241 -4.892 -10.704 1.00 53.91 101 THR A C 1
ATOM 776 O O . THR A 1 101 ? 24.953 -5.588 -11.423 1.00 53.91 101 THR A O 1
ATOM 779 N N . ASP A 1 102 ? 23.747 -5.341 -9.548 1.00 55.59 102 ASP A N 1
ATOM 780 C CA . ASP A 1 102 ? 24.281 -6.512 -8.842 1.00 55.59 102 ASP A CA 1
ATOM 781 C C . ASP A 1 102 ? 23.557 -7.831 -9.173 1.00 55.59 102 ASP A C 1
ATOM 783 O O . ASP A 1 102 ? 23.416 -8.710 -8.329 1.00 55.59 102 ASP A O 1
ATOM 787 N N . GLY A 1 103 ? 23.087 -7.998 -10.410 1.00 53.47 103 GLY A N 1
ATOM 788 C CA . GLY A 1 103 ? 22.661 -9.309 -10.924 1.00 53.47 103 GLY A CA 1
ATOM 789 C C . GLY A 1 103 ? 21.250 -9.787 -10.551 1.00 53.47 103 GLY A C 1
ATOM 790 O O . GLY A 1 103 ? 20.806 -10.788 -11.111 1.00 53.47 103 GLY A O 1
ATOM 791 N N . ASN A 1 104 ? 20.502 -9.072 -9.702 1.00 55.62 104 ASN A N 1
ATOM 792 C CA . ASN A 1 104 ? 19.039 -9.217 -9.669 1.00 55.62 104 ASN A CA 1
ATOM 793 C C . ASN A 1 104 ? 18.457 -8.674 -10.978 1.00 55.62 104 ASN A C 1
ATOM 795 O O . ASN A 1 104 ? 18.984 -7.704 -11.530 1.00 55.62 104 ASN A O 1
ATOM 799 N N . SER A 1 105 ? 17.371 -9.268 -11.482 1.00 70.44 105 SER A N 1
ATOM 800 C CA . SER A 1 105 ? 16.748 -8.729 -12.688 1.00 70.44 105 SER A CA 1
ATOM 801 C C . SER A 1 105 ? 16.335 -7.274 -12.407 1.00 70.44 105 SER A C 1
ATOM 803 O O . SER A 1 105 ? 15.694 -6.976 -11.398 1.00 70.44 105 SER A O 1
ATOM 805 N N . LEU A 1 106 ? 16.760 -6.335 -13.267 1.00 72.25 106 LEU A N 1
ATOM 806 C CA . LEU A 1 106 ? 16.428 -4.899 -13.156 1.00 72.25 106 LEU A CA 1
ATOM 807 C C . LEU A 1 106 ? 14.918 -4.674 -12.964 1.00 72.25 106 LEU A C 1
ATOM 809 O O . LEU A 1 106 ? 14.489 -3.698 -12.351 1.00 72.25 106 LEU A O 1
ATOM 813 N N . HIS A 1 107 ? 14.139 -5.616 -13.482 1.00 73.81 107 HIS A N 1
ATOM 814 C CA . HIS A 1 107 ? 12.703 -5.717 -13.371 1.00 73.81 107 HIS A CA 1
ATOM 815 C C . HIS A 1 107 ? 12.225 -5.914 -11.919 1.00 73.81 107 HIS A C 1
ATOM 817 O O . HIS A 1 107 ? 11.506 -5.058 -11.407 1.00 73.81 107 HIS A O 1
ATOM 823 N N . ASP A 1 108 ? 12.690 -6.943 -11.203 1.00 77.94 108 ASP A N 1
ATOM 824 C CA . ASP A 1 108 ? 12.227 -7.263 -9.835 1.00 77.94 108 ASP A CA 1
ATOM 825 C C . ASP A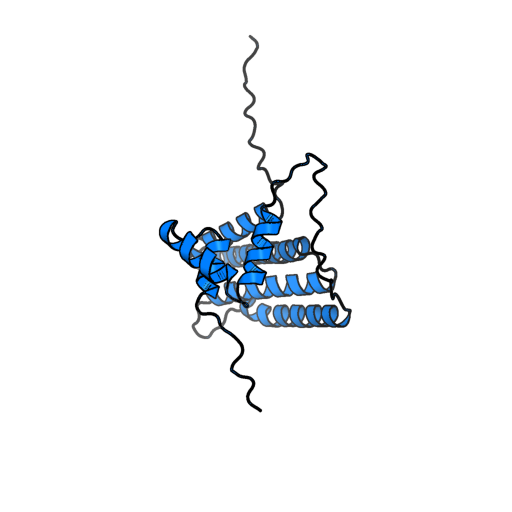 1 108 ? 12.426 -6.098 -8.852 1.00 77.94 108 ASP A C 1
ATOM 827 O O . ASP A 1 108 ? 11.602 -5.828 -7.974 1.00 77.94 108 ASP A O 1
ATOM 831 N N . LEU A 1 109 ? 13.518 -5.353 -9.024 1.00 81.75 109 LEU A N 1
ATOM 832 C CA . LEU A 1 109 ? 13.828 -4.192 -8.194 1.00 81.75 109 LEU A CA 1
ATOM 833 C C . LEU A 1 109 ? 12.902 -3.011 -8.463 1.00 81.75 109 LEU A C 1
ATOM 835 O O . LEU A 1 109 ? 12.538 -2.297 -7.523 1.00 81.75 109 LEU A O 1
ATOM 839 N N . ARG A 1 110 ? 12.485 -2.811 -9.717 1.00 84.19 110 ARG A N 1
ATOM 840 C CA . ARG A 1 110 ? 11.468 -1.810 -10.051 1.00 84.19 110 ARG A CA 1
ATOM 841 C C . ARG A 1 110 ? 10.128 -2.190 -9.436 1.00 84.19 110 ARG A C 1
ATOM 843 O O . ARG A 1 110 ? 9.512 -1.322 -8.824 1.00 84.19 110 ARG A O 1
ATOM 850 N N . HIS A 1 111 ? 9.740 -3.464 -9.482 1.00 84.38 111 HIS A N 1
ATOM 851 C CA . HIS A 1 111 ? 8.519 -3.954 -8.828 1.00 84.38 111 HIS A CA 1
ATOM 852 C C . HIS A 1 111 ? 8.523 -3.695 -7.323 1.00 84.38 111 HIS A C 1
ATOM 854 O O . HIS A 1 111 ? 7.589 -3.089 -6.789 1.00 84.38 111 HIS A O 1
ATOM 860 N N . LEU A 1 112 ? 9.604 -4.072 -6.638 1.00 88.88 112 LEU A N 1
ATOM 861 C CA . LEU A 1 112 ? 9.736 -3.810 -5.207 1.00 88.88 112 LEU A CA 1
ATOM 862 C C . LEU A 1 112 ? 9.685 -2.304 -4.902 1.00 88.88 112 LEU A C 1
ATOM 864 O O . LEU A 1 112 ? 9.005 -1.880 -3.967 1.00 88.88 112 LEU A O 1
ATOM 868 N N . SER A 1 113 ? 10.355 -1.489 -5.718 1.00 91.25 113 SER A N 1
ATOM 869 C CA . SER A 1 113 ? 10.384 -0.034 -5.542 1.00 91.25 113 SER A CA 1
ATOM 870 C C . SER A 1 113 ? 9.004 0.598 -5.739 1.00 91.25 113 SER A C 1
ATOM 872 O O . SER A 1 113 ? 8.626 1.480 -4.971 1.00 91.25 113 SER A O 1
ATOM 874 N N . ILE A 1 114 ? 8.220 0.129 -6.714 1.00 92.25 114 ILE A N 1
ATOM 875 C CA . ILE A 1 114 ? 6.838 0.576 -6.946 1.00 92.25 114 ILE A CA 1
ATOM 876 C C . ILE A 1 114 ? 5.978 0.315 -5.704 1.00 92.25 114 ILE A C 1
ATOM 878 O O . ILE A 1 114 ? 5.300 1.227 -5.219 1.00 92.25 114 ILE A O 1
ATOM 882 N N . TRP A 1 115 ? 6.040 -0.903 -5.155 1.00 92.25 115 TRP A N 1
ATOM 883 C CA . TRP A 1 115 ? 5.313 -1.276 -3.939 1.00 92.25 115 TRP A CA 1
ATOM 884 C C . TRP A 1 115 ? 5.703 -0.410 -2.741 1.00 92.25 115 TRP A C 1
ATOM 886 O O . TRP A 1 115 ? 4.837 0.102 -2.028 1.00 92.25 115 TRP A O 1
ATOM 896 N N . GLN A 1 116 ? 7.002 -0.199 -2.535 1.00 94.00 116 GLN A N 1
ATOM 897 C CA . GLN A 1 116 ? 7.501 0.616 -1.433 1.00 94.00 116 GLN A CA 1
ATOM 898 C C . GLN A 1 116 ? 7.088 2.088 -1.568 1.00 94.00 116 GLN A C 1
ATOM 900 O O . GLN A 1 116 ? 6.603 2.670 -0.597 1.00 94.00 116 GLN A O 1
ATOM 905 N N . VAL A 1 117 ? 7.187 2.688 -2.760 1.00 95.56 117 VAL A N 1
ATOM 906 C CA . VAL A 1 117 ? 6.740 4.075 -2.983 1.00 95.56 117 VAL A CA 1
ATOM 907 C C . VAL A 1 117 ? 5.230 4.201 -2.762 1.00 95.56 117 VAL A C 1
ATOM 909 O O . VAL A 1 117 ? 4.791 5.147 -2.105 1.00 95.56 117 VAL A O 1
ATOM 912 N N . ALA A 1 118 ? 4.430 3.242 -3.237 1.00 95.00 118 ALA A N 1
ATOM 913 C C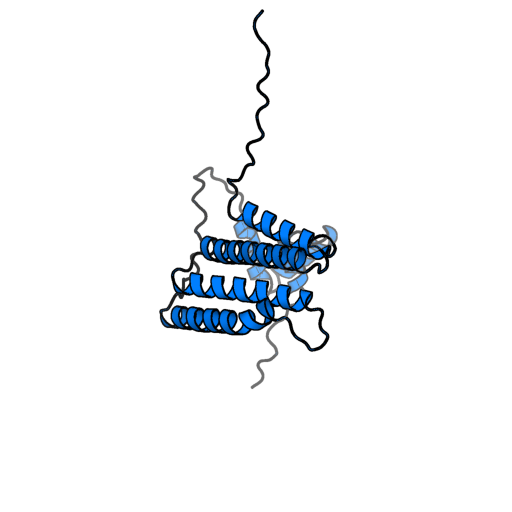A . ALA A 1 118 ? 2.988 3.226 -2.998 1.00 95.00 118 ALA A CA 1
ATOM 914 C C . ALA A 1 118 ? 2.653 3.162 -1.496 1.00 95.00 118 ALA A C 1
ATOM 916 O O . ALA A 1 118 ? 1.840 3.955 -1.013 1.00 95.00 118 ALA A O 1
ATOM 917 N N . LEU A 1 119 ? 3.324 2.289 -0.736 1.00 92.94 119 LEU A N 1
ATOM 918 C CA . LEU A 1 119 ? 3.187 2.207 0.724 1.00 92.94 119 LEU A CA 1
ATOM 919 C C . LEU A 1 119 ? 3.614 3.506 1.421 1.00 92.94 119 LEU A C 1
ATOM 921 O O . LEU A 1 119 ? 2.900 3.991 2.302 1.00 92.94 119 LEU A O 1
ATOM 925 N N . GLY A 1 120 ? 4.733 4.102 1.001 1.00 95.31 120 GLY A N 1
ATOM 926 C CA . GLY A 1 120 ? 5.218 5.379 1.520 1.00 95.31 120 GLY A CA 1
ATOM 927 C C . GLY A 1 120 ? 4.213 6.514 1.303 1.00 95.31 120 GLY A C 1
ATOM 928 O O . GLY A 1 120 ? 3.896 7.248 2.239 1.00 95.31 120 GLY A O 1
ATOM 929 N N . MET A 1 121 ? 3.616 6.601 0.110 1.00 96.94 121 MET A N 1
ATOM 930 C CA . MET A 1 121 ? 2.548 7.563 -0.193 1.00 96.94 121 MET A CA 1
ATOM 931 C C . MET A 1 121 ? 1.287 7.313 0.643 1.00 96.94 121 MET A C 1
ATOM 933 O O . MET A 1 121 ? 0.666 8.262 1.133 1.00 96.94 121 MET A O 1
ATOM 937 N N . GLY A 1 122 ? 0.932 6.045 0.871 1.00 94.38 122 GLY A N 1
ATOM 938 C CA . GLY A 1 122 ? -0.131 5.655 1.798 1.00 94.38 122 GLY A CA 1
ATOM 939 C C . GLY A 1 122 ? 0.118 6.156 3.224 1.00 94.38 122 GLY A C 1
ATOM 940 O O . GLY A 1 122 ? -0.777 6.751 3.829 1.00 94.38 122 GLY A O 1
ATOM 941 N N . ALA A 1 123 ? 1.341 5.988 3.739 1.00 92.81 123 ALA A N 1
ATOM 942 C CA . ALA A 1 123 ? 1.750 6.456 5.065 1.00 92.81 123 ALA A CA 1
ATOM 943 C C . ALA A 1 123 ? 1.734 7.992 5.177 1.00 92.81 123 ALA A C 1
ATOM 945 O O . ALA A 1 123 ? 1.177 8.537 6.134 1.00 92.81 123 ALA A O 1
ATOM 946 N N . VAL A 1 124 ? 2.240 8.706 4.165 1.00 95.88 124 VAL A N 1
ATOM 947 C CA . VAL A 1 124 ? 2.156 10.176 4.101 1.00 95.88 124 VAL A CA 1
ATOM 948 C C . VAL A 1 124 ? 0.695 10.631 4.075 1.00 95.88 124 VAL A C 1
ATOM 950 O O . VAL A 1 124 ? 0.313 11.511 4.845 1.00 95.88 124 VAL A O 1
ATOM 953 N N . SER A 1 125 ? -0.171 10.001 3.279 1.00 94.81 125 SER A N 1
ATOM 954 C CA . SER A 1 125 ? -1.606 10.318 3.279 1.00 94.81 125 SER A CA 1
ATOM 955 C C . SER A 1 125 ? -2.254 10.061 4.648 1.00 94.81 125 SER A C 1
ATOM 957 O O . SER A 1 125 ? -3.055 10.876 5.122 1.00 94.81 125 SER A O 1
ATOM 959 N N . ALA A 1 126 ? -1.898 8.953 5.305 1.00 91.56 126 ALA A N 1
ATOM 960 C CA . ALA A 1 126 ? -2.379 8.603 6.640 1.00 91.56 126 ALA A CA 1
ATOM 961 C C . ALA A 1 126 ? -1.966 9.636 7.699 1.00 91.56 126 ALA A C 1
ATOM 963 O O . ALA A 1 126 ? -2.758 9.938 8.594 1.00 91.56 126 ALA A O 1
ATOM 964 N N . SER A 1 127 ? -0.775 10.231 7.556 1.00 93.62 127 SER A N 1
ATOM 965 C CA . SER A 1 127 ? -0.282 11.296 8.439 1.00 93.62 127 SER A CA 1
ATOM 966 C C . SER A 1 127 ? -1.125 12.575 8.388 1.00 93.62 127 SER A C 1
ATOM 968 O O . SER A 1 127 ? -1.133 13.353 9.340 1.00 93.62 127 SER A O 1
ATOM 970 N N . ILE A 1 128 ? -1.863 12.813 7.300 1.00 91.62 128 ILE A N 1
ATOM 971 C CA . ILE A 1 128 ? -2.710 14.002 7.141 1.00 91.62 128 ILE A CA 1
ATOM 972 C C . ILE A 1 128 ? -4.108 13.717 7.688 1.00 91.62 128 ILE A C 1
ATOM 974 O O . ILE A 1 128 ? -4.606 14.443 8.547 1.00 91.62 128 ILE A O 1
ATOM 978 N N . SER A 1 129 ? -4.744 12.651 7.200 1.00 84.31 129 SER A N 1
ATOM 979 C CA . SER A 1 129 ? -6.046 12.204 7.691 1.00 84.31 129 SER A CA 1
ATOM 980 C C . SER A 1 129 ? -6.158 10.690 7.576 1.00 84.31 129 SER A C 1
ATOM 982 O O . SER A 1 129 ? -6.122 10.154 6.464 1.00 84.31 129 SER A O 1
ATOM 984 N N . PHE A 1 130 ? -6.387 10.003 8.693 1.00 82.12 130 PHE A N 1
ATOM 985 C CA . PHE A 1 130 ? -6.618 8.567 8.656 1.00 82.12 130 PHE A CA 1
ATOM 986 C C . PHE A 1 130 ? -8.057 8.262 8.214 1.00 82.12 130 PHE A C 1
ATOM 988 O O . PHE A 1 130 ? -9.013 8.351 8.987 1.00 82.12 130 PHE A O 1
ATOM 995 N N . ARG A 1 131 ? -8.204 7.910 6.935 1.00 84.25 131 ARG A N 1
ATOM 996 C CA . ARG A 1 131 ? -9.400 7.283 6.358 1.00 84.25 131 ARG A CA 1
ATOM 997 C C . ARG A 1 131 ? -8.933 6.108 5.510 1.00 84.25 131 ARG A C 1
ATOM 999 O O . ARG A 1 131 ? -8.209 6.329 4.542 1.00 84.25 131 ARG A O 1
ATOM 1006 N N . LEU A 1 132 ? -9.349 4.887 5.857 1.00 81.94 132 LEU A N 1
ATOM 1007 C CA . LEU A 1 132 ? -8.904 3.663 5.175 1.00 81.94 132 LEU A CA 1
ATOM 1008 C C . LEU A 1 132 ? -9.161 3.726 3.662 1.00 81.94 132 LEU A C 1
ATOM 1010 O O . LEU A 1 132 ? -8.276 3.406 2.880 1.00 81.94 132 LEU A O 1
ATOM 1014 N N . SER A 1 133 ? -10.326 4.233 3.247 1.00 80.81 133 SER A N 1
ATOM 1015 C CA . SER A 1 133 ? -10.658 4.416 1.829 1.00 80.81 133 SER A CA 1
ATOM 1016 C C . SER A 1 133 ? -9.676 5.342 1.106 1.00 80.81 133 SER A C 1
ATOM 1018 O O . SER A 1 133 ? -9.215 5.014 0.016 1.00 80.81 133 SER A O 1
ATOM 1020 N N . ARG A 1 134 ? -9.299 6.470 1.722 1.00 85.31 134 ARG A N 1
ATOM 1021 C CA . ARG A 1 134 ? -8.322 7.413 1.156 1.00 85.31 134 ARG A CA 1
ATOM 1022 C C . ARG A 1 134 ? -6.931 6.791 1.080 1.00 85.31 134 ARG A C 1
ATOM 1024 O O . ARG A 1 134 ? -6.280 6.924 0.054 1.00 85.31 134 ARG A O 1
ATOM 1031 N N . LEU A 1 135 ? -6.502 6.106 2.139 1.00 87.81 135 LEU A N 1
ATOM 1032 C CA . LEU A 1 135 ? -5.221 5.399 2.183 1.00 87.81 135 LEU A CA 1
ATOM 1033 C C . LEU A 1 135 ? -5.132 4.368 1.054 1.00 87.81 135 LEU A C 1
ATOM 1035 O O . LEU A 1 135 ? -4.194 4.418 0.266 1.00 87.81 135 LEU A O 1
ATOM 1039 N N . LEU A 1 136 ? -6.135 3.492 0.934 1.00 87.12 136 LEU A N 1
ATOM 1040 C CA . LEU A 1 136 ? -6.173 2.469 -0.111 1.00 87.12 136 LEU A CA 1
ATOM 1041 C C . LEU A 1 136 ? -6.197 3.095 -1.506 1.00 87.12 136 LEU A C 1
ATOM 1043 O O . LEU A 1 136 ? -5.477 2.640 -2.387 1.00 87.12 136 LEU A O 1
ATOM 1047 N N . THR A 1 137 ? -6.964 4.173 -1.692 1.00 87.44 137 THR A N 1
ATOM 1048 C CA . THR A 1 137 ? -7.020 4.894 -2.972 1.00 87.44 137 THR A CA 1
ATOM 1049 C C . THR A 1 137 ? -5.661 5.470 -3.351 1.00 87.44 137 THR A C 1
ATOM 1051 O O . THR A 1 137 ? -5.252 5.333 -4.498 1.00 87.44 137 THR A O 1
ATOM 1054 N N . VAL A 1 138 ? -4.941 6.084 -2.405 1.00 91.38 138 VAL A N 1
ATOM 1055 C CA . VAL A 1 138 ? -3.601 6.635 -2.656 1.00 91.38 138 VAL A CA 1
ATOM 1056 C C . VAL A 1 138 ? -2.614 5.524 -3.003 1.00 91.38 138 VAL A C 1
ATOM 1058 O O . VAL A 1 138 ? -1.934 5.641 -4.015 1.00 91.38 138 VAL A O 1
ATOM 1061 N N . ILE A 1 139 ? -2.581 4.432 -2.231 1.00 90.94 139 ILE A N 1
ATOM 1062 C CA . ILE A 1 139 ? -1.689 3.292 -2.503 1.00 90.94 139 ILE A CA 1
ATOM 1063 C C . ILE A 1 139 ? -1.953 2.735 -3.905 1.00 90.94 139 ILE A C 1
ATOM 1065 O O . ILE A 1 139 ? -1.032 2.624 -4.709 1.00 90.94 139 ILE A O 1
ATOM 1069 N N . VAL A 1 140 ? -3.215 2.435 -4.219 1.00 88.31 140 VAL A N 1
ATOM 1070 C CA . VAL A 1 140 ? -3.602 1.862 -5.512 1.00 88.31 140 VAL A CA 1
ATOM 1071 C C . VAL A 1 140 ? -3.301 2.816 -6.667 1.00 88.31 140 VAL A C 1
ATOM 1073 O O . VAL A 1 140 ? -2.739 2.396 -7.676 1.00 88.31 140 VAL A O 1
ATOM 1076 N N . ALA A 1 141 ? -3.645 4.100 -6.535 1.00 89.94 141 ALA A N 1
ATOM 1077 C CA . ALA A 1 141 ? -3.390 5.086 -7.579 1.00 89.94 141 ALA A CA 1
ATOM 1078 C C . ALA A 1 141 ? -1.886 5.260 -7.831 1.00 89.94 141 ALA A C 1
ATOM 1080 O O . ALA A 1 141 ? -1.458 5.254 -8.983 1.00 89.94 141 ALA A O 1
ATOM 1081 N N . THR A 1 142 ? -1.075 5.363 -6.772 1.00 92.62 142 THR A N 1
ATOM 1082 C CA . THR A 1 142 ? 0.386 5.446 -6.894 1.00 92.62 142 THR A CA 1
ATOM 1083 C C . THR A 1 142 ? 0.959 4.192 -7.549 1.00 92.62 142 THR A C 1
ATOM 1085 O O . THR A 1 142 ? 1.761 4.313 -8.473 1.00 92.62 142 THR A O 1
ATOM 1088 N N . PHE A 1 143 ? 0.516 3.003 -7.132 1.00 90.44 143 PHE A N 1
ATOM 1089 C CA . PHE A 1 143 ? 0.946 1.736 -7.720 1.00 90.44 143 PHE A CA 1
ATOM 1090 C C . PHE A 1 143 ? 0.652 1.677 -9.226 1.00 90.44 143 PH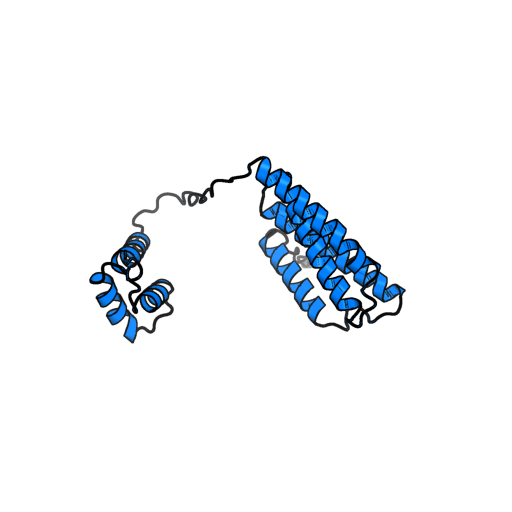E A C 1
ATOM 1092 O O . PHE A 1 143 ? 1.550 1.397 -10.020 1.00 90.44 143 PHE A O 1
ATOM 1099 N N . LEU A 1 144 ? -0.577 2.011 -9.638 1.00 87.75 144 LEU A N 1
ATOM 1100 C CA . LEU A 1 144 ? -0.983 2.013 -11.047 1.00 87.75 144 LEU A CA 1
ATOM 1101 C C . LEU A 1 144 ? -0.173 3.002 -11.888 1.00 87.75 144 LEU A C 1
ATOM 1103 O O . LEU A 1 144 ? 0.289 2.647 -12.971 1.00 87.75 144 LEU A O 1
ATOM 1107 N N . VAL A 1 145 ? 0.015 4.229 -11.393 1.00 91.19 145 VAL A N 1
ATOM 11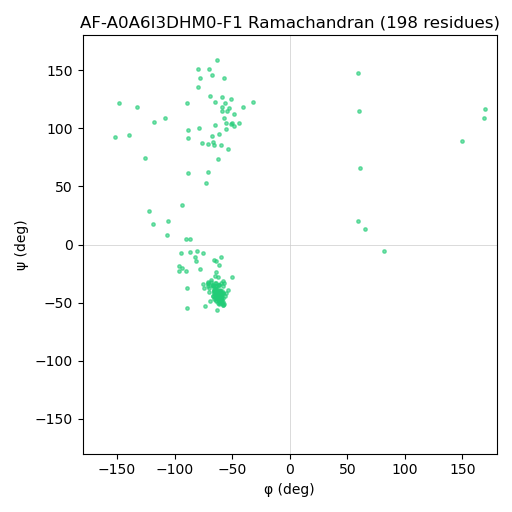08 C CA . VAL A 1 145 ? 0.782 5.260 -12.105 1.00 91.19 145 VAL A CA 1
ATOM 1109 C C . VAL A 1 145 ? 2.229 4.815 -12.303 1.00 91.19 145 VAL A C 1
ATOM 1111 O O . VAL A 1 145 ? 2.739 4.891 -13.418 1.00 91.19 145 VAL A O 1
ATOM 1114 N N . LEU A 1 146 ? 2.888 4.320 -11.254 1.00 90.75 146 LEU A N 1
ATOM 1115 C CA . LEU A 1 146 ? 4.292 3.918 -11.344 1.00 90.75 146 LEU A CA 1
ATOM 1116 C C . LEU A 1 146 ? 4.488 2.652 -12.182 1.00 90.75 146 LEU A C 1
ATOM 1118 O O . LEU A 1 146 ? 5.443 2.589 -12.950 1.00 90.75 146 LEU A O 1
ATOM 1122 N N . THR A 1 147 ? 3.568 1.688 -12.099 1.00 87.06 147 THR A N 1
ATOM 1123 C CA . THR A 1 147 ? 3.576 0.496 -12.964 1.00 87.06 147 THR A CA 1
ATOM 1124 C C . THR A 1 147 ? 3.412 0.888 -14.431 1.00 87.06 147 THR A C 1
ATOM 1126 O O . THR A 1 147 ? 4.147 0.404 -15.290 1.00 87.06 147 THR A O 1
ATOM 1129 N N . GLY A 1 148 ? 2.499 1.821 -14.725 1.00 86.00 148 GLY A N 1
ATOM 1130 C CA . GLY A 1 148 ? 2.329 2.371 -16.069 1.00 86.00 148 GLY A CA 1
ATOM 1131 C C . GLY A 1 148 ? 3.588 3.078 -16.575 1.00 86.00 148 GLY A C 1
ATOM 1132 O O . GLY A 1 148 ? 4.002 2.852 -17.709 1.00 86.00 148 GLY A O 1
ATOM 1133 N N . LEU A 1 149 ? 4.242 3.883 -15.731 1.00 87.75 149 LEU A N 1
ATOM 1134 C CA . LEU A 1 149 ? 5.503 4.546 -16.080 1.00 87.75 149 LEU A CA 1
ATOM 1135 C C . LEU A 1 149 ? 6.640 3.549 -16.332 1.00 87.75 149 LEU A C 1
ATOM 1137 O O . LEU A 1 149 ? 7.349 3.693 -17.326 1.00 87.75 149 LEU A O 1
ATOM 1141 N N . ALA A 1 150 ? 6.796 2.534 -15.477 1.00 83.69 150 ALA A N 1
ATOM 1142 C CA . ALA A 1 150 ? 7.791 1.477 -15.660 1.00 83.69 150 ALA A CA 1
ATOM 1143 C C . ALA A 1 150 ? 7.549 0.710 -16.967 1.00 83.69 150 ALA A C 1
ATOM 1145 O O . ALA A 1 150 ? 8.465 0.533 -17.763 1.00 83.69 150 ALA A O 1
ATOM 1146 N N . THR A 1 151 ? 6.288 0.379 -17.246 1.00 80.94 151 THR A N 1
ATOM 1147 C CA . THR A 1 151 ? 5.869 -0.273 -18.489 1.00 80.94 151 THR A CA 1
ATOM 1148 C C . THR A 1 151 ? 6.232 0.552 -19.727 1.00 80.94 151 THR A C 1
ATOM 1150 O O . THR A 1 151 ? 6.787 0.023 -20.689 1.00 80.94 151 THR A O 1
ATOM 1153 N N . VAL A 1 152 ? 5.930 1.856 -19.724 1.00 83.31 152 VAL A N 1
ATOM 1154 C CA . VAL A 1 152 ? 6.279 2.756 -20.836 1.00 83.31 152 VAL A CA 1
ATOM 1155 C C . VAL A 1 152 ? 7.796 2.849 -20.998 1.00 83.31 152 VAL A C 1
ATOM 1157 O O . VAL A 1 152 ? 8.292 2.817 -22.121 1.00 83.31 152 VAL A O 1
ATOM 1160 N N . TYR A 1 153 ? 8.540 2.932 -19.895 1.00 82.19 153 TYR A N 1
ATOM 1161 C CA . TYR A 1 153 ? 9.998 2.981 -19.925 1.00 82.19 153 TYR A CA 1
ATOM 1162 C C . TYR A 1 153 ? 10.611 1.705 -20.523 1.00 82.19 153 TYR A C 1
ATOM 1164 O O . TYR A 1 153 ? 11.507 1.789 -21.366 1.00 82.19 153 TYR A O 1
ATOM 1172 N N . ASP A 1 154 ? 10.115 0.529 -20.138 1.00 76.25 154 ASP A N 1
ATOM 1173 C CA . ASP A 1 154 ? 10.596 -0.754 -20.661 1.00 76.25 154 ASP A CA 1
ATOM 1174 C C . ASP A 1 154 ? 10.318 -0.879 -22.167 1.00 76.25 154 ASP A C 1
ATOM 1176 O O . ASP A 1 154 ? 11.216 -1.237 -22.931 1.00 76.25 154 ASP A O 1
ATOM 1180 N N . LEU A 1 155 ? 9.133 -0.445 -22.618 1.00 78.38 155 LEU A N 1
ATOM 1181 C CA . LEU A 1 155 ? 8.788 -0.373 -24.042 1.00 78.38 155 LEU A CA 1
ATOM 1182 C C . LEU A 1 155 ? 9.728 0.553 -24.830 1.00 78.38 155 LEU A C 1
ATOM 1184 O O . LEU A 1 155 ? 10.163 0.195 -25.923 1.00 78.38 155 LEU A O 1
ATOM 1188 N N . LEU A 1 156 ? 10.055 1.732 -24.288 1.00 81.38 156 LEU A N 1
ATOM 1189 C CA . LEU A 1 156 ? 10.941 2.700 -24.948 1.00 81.38 156 LEU A CA 1
ATOM 1190 C C . LEU A 1 156 ? 12.403 2.239 -24.989 1.00 81.38 156 LEU A C 1
ATOM 1192 O O . LEU A 1 156 ? 13.121 2.559 -25.933 1.00 81.38 156 LEU A O 1
ATOM 1196 N N . THR A 1 157 ? 12.850 1.494 -23.978 1.00 79.69 157 THR A N 1
ATOM 1197 C CA . THR A 1 157 ? 14.232 0.997 -23.878 1.00 79.69 157 THR A CA 1
ATOM 1198 C C . THR A 1 157 ? 14.433 -0.373 -24.528 1.00 79.69 157 THR A C 1
ATOM 1200 O O . THR A 1 157 ? 15.522 -0.939 -24.428 1.00 79.69 157 THR A O 1
ATOM 1203 N N . GLY A 1 158 ? 13.404 -0.918 -25.189 1.00 68.75 158 GLY A N 1
ATOM 1204 C CA . GLY A 1 158 ? 13.457 -2.220 -25.860 1.00 68.75 158 GLY A CA 1
ATOM 1205 C C . GLY A 1 158 ? 13.641 -3.403 -24.906 1.00 68.75 158 GLY A C 1
ATOM 1206 O O . GLY A 1 158 ? 13.968 -4.504 -25.349 1.00 68.75 158 GLY A O 1
ATOM 1207 N N . HIS A 1 159 ? 13.453 -3.185 -23.603 1.00 63.97 159 HIS A N 1
ATOM 1208 C CA . HIS A 1 159 ? 13.453 -4.253 -22.615 1.00 63.97 159 HIS A CA 1
ATOM 1209 C C . HIS A 1 159 ? 12.088 -4.953 -22.638 1.00 63.97 159 HIS A C 1
ATOM 1211 O O . HIS A 1 159 ? 11.081 -4.377 -23.047 1.00 63.97 159 HIS A O 1
ATOM 1217 N N . ARG A 1 160 ? 12.091 -6.244 -22.281 1.00 62.03 160 ARG A N 1
ATOM 1218 C CA . ARG A 1 160 ? 10.939 -7.163 -22.280 1.00 62.03 160 ARG A CA 1
ATOM 1219 C C . ARG A 1 160 ? 9.616 -6.446 -21.967 1.00 62.03 160 ARG A C 1
ATOM 1221 O O . ARG A 1 160 ? 9.493 -5.797 -20.936 1.00 62.03 160 ARG A O 1
ATOM 1228 N N . GLY A 1 161 ? 8.643 -6.556 -22.874 1.00 58.12 161 GLY A N 1
ATOM 1229 C CA . GLY A 1 161 ? 7.364 -5.865 -22.734 1.00 58.12 161 GLY A CA 1
ATOM 1230 C C . GLY A 1 161 ? 6.574 -6.326 -21.499 1.00 58.12 161 GLY A C 1
ATOM 1231 O O . GLY A 1 161 ? 6.740 -7.456 -21.047 1.00 58.12 161 GLY A O 1
ATOM 1232 N N . PRO A 1 162 ? 5.627 -5.515 -21.003 1.00 54.34 162 PRO A N 1
ATOM 1233 C CA . PRO A 1 162 ? 4.852 -5.775 -19.774 1.00 54.34 162 PRO A CA 1
ATOM 1234 C C . PRO A 1 162 ? 4.031 -7.077 -19.792 1.00 54.34 162 PRO A C 1
ATOM 1236 O O . PRO A 1 162 ? 3.477 -7.486 -18.779 1.00 54.34 162 PRO A O 1
ATOM 1239 N N . TRP A 1 163 ? 3.914 -7.718 -20.955 1.00 57.69 163 TRP A N 1
ATOM 1240 C CA . TRP A 1 163 ? 3.145 -8.941 -21.173 1.00 57.69 163 TRP A CA 1
ATOM 1241 C C . TRP A 1 163 ? 3.979 -10.218 -21.055 1.00 57.69 163 TRP A C 1
ATOM 1243 O O . TRP A 1 163 ? 3.417 -11.308 -21.114 1.00 57.69 163 TRP A O 1
ATOM 1253 N N . THR A 1 164 ? 5.305 -10.111 -20.931 1.00 57.62 164 THR A N 1
ATOM 1254 C CA . THR A 1 164 ? 6.160 -11.297 -20.777 1.00 57.62 164 THR A CA 1
ATOM 1255 C C . THR A 1 164 ? 6.207 -11.828 -19.348 1.00 57.62 164 THR A C 1
ATOM 1257 O O . THR A 1 164 ? 6.630 -12.967 -19.171 1.00 57.62 164 THR A O 1
ATOM 1260 N N . ASP A 1 165 ? 5.750 -11.053 -18.357 1.00 60.41 165 ASP A N 1
ATOM 1261 C CA . ASP A 1 165 ? 5.629 -11.512 -16.974 1.00 60.41 165 ASP A CA 1
ATOM 1262 C C . ASP A 1 165 ? 4.145 -11.707 -16.587 1.00 60.41 165 ASP A C 1
ATOM 1264 O O . ASP A 1 165 ? 3.399 -10.729 -16.444 1.00 60.41 165 ASP A O 1
ATOM 1268 N N . PRO A 1 166 ? 3.669 -12.957 -16.423 1.00 67.06 166 PRO A N 1
ATOM 1269 C CA . PRO A 1 166 ? 2.289 -13.232 -16.027 1.00 67.06 166 PRO A CA 1
ATOM 1270 C C . PRO A 1 166 ? 1.929 -12.652 -14.649 1.00 67.06 166 PRO A C 1
ATOM 1272 O O . PRO A 1 166 ? 0.741 -12.485 -14.357 1.00 67.06 166 PRO A O 1
ATOM 1275 N N . LEU A 1 167 ? 2.916 -12.299 -13.818 1.00 65.88 167 LEU A N 1
ATOM 1276 C CA . LEU A 1 167 ? 2.696 -11.692 -12.508 1.00 65.88 167 LEU A CA 1
ATOM 1277 C C . LEU A 1 167 ? 1.974 -10.337 -12.614 1.00 65.88 167 LEU A C 1
ATOM 1279 O O . LEU A 1 167 ? 1.108 -10.039 -11.792 1.00 65.88 167 LEU A O 1
ATOM 1283 N N . HIS A 1 168 ? 2.231 -9.551 -13.666 1.00 63.75 168 HIS A N 1
ATOM 1284 C CA . HIS A 1 168 ? 1.594 -8.237 -13.845 1.00 63.75 168 HIS A CA 1
ATOM 1285 C C . HIS A 1 168 ? 0.087 -8.341 -14.060 1.00 63.75 168 HIS A C 1
ATOM 1287 O O . HIS A 1 168 ? -0.673 -7.486 -13.608 1.00 63.75 168 HIS A O 1
ATOM 1293 N N . LEU A 1 169 ? -0.372 -9.408 -14.718 1.00 68.62 169 LEU A N 1
ATOM 1294 C CA . LEU A 1 169 ? -1.801 -9.651 -14.911 1.00 68.62 169 LEU A CA 1
ATOM 1295 C C . LEU A 1 169 ? -2.496 -9.920 -13.576 1.00 68.62 169 LEU A C 1
ATOM 1297 O O . LEU A 1 169 ? -3.602 -9.425 -13.351 1.00 68.62 169 LEU A O 1
ATOM 1301 N N . VAL A 1 170 ? -1.837 -10.663 -12.681 1.00 74.88 170 VAL A N 1
ATOM 1302 C CA . VAL A 1 170 ? -2.342 -10.946 -11.331 1.00 74.88 170 VAL A CA 1
ATOM 1303 C C . VAL A 1 170 ? -2.379 -9.668 -10.494 1.00 74.88 170 VAL A C 1
ATOM 1305 O O . VAL A 1 170 ? -3.394 -9.395 -9.853 1.00 74.88 170 VAL A O 1
ATOM 1308 N N . GLU A 1 171 ? -1.327 -8.847 -10.543 1.00 67.69 171 GLU A N 1
ATOM 1309 C CA . GLU A 1 171 ? -1.269 -7.566 -9.826 1.00 67.69 171 GLU A CA 1
ATOM 1310 C C . GLU A 1 171 ? -2.354 -6.590 -10.308 1.00 67.69 171 GLU A C 1
ATOM 1312 O O . GLU A 1 171 ? -3.085 -6.020 -9.494 1.00 67.69 171 GLU A O 1
ATOM 1317 N N . ILE A 1 172 ? -2.541 -6.449 -11.625 1.00 70.75 172 ILE A N 1
ATOM 1318 C CA . ILE A 1 172 ? -3.605 -5.613 -12.200 1.00 70.75 172 ILE A CA 1
ATOM 1319 C C . ILE A 1 172 ? -4.987 -6.141 -11.793 1.00 70.75 172 ILE A C 1
ATOM 1321 O O . ILE A 1 172 ? -5.852 -5.357 -11.395 1.00 70.75 172 ILE A O 1
ATOM 1325 N N . ALA A 1 173 ? -5.212 -7.457 -11.844 1.00 77.19 173 ALA A N 1
ATOM 1326 C CA . ALA A 1 173 ? -6.476 -8.059 -11.429 1.00 77.19 173 ALA A CA 1
ATOM 1327 C C . ALA A 1 173 ? -6.771 -7.813 -9.939 1.00 77.19 173 ALA A C 1
ATOM 1329 O O . ALA A 1 173 ? -7.897 -7.445 -9.592 1.00 77.19 173 ALA A O 1
ATOM 1330 N N . ALA A 1 174 ? -5.766 -7.948 -9.069 1.00 73.12 174 ALA A N 1
ATOM 1331 C CA . ALA A 1 174 ? -5.886 -7.657 -7.643 1.00 73.12 174 ALA A CA 1
ATOM 1332 C C . ALA A 1 174 ? -6.221 -6.178 -7.398 1.00 73.12 174 ALA A C 1
ATOM 1334 O O . ALA A 1 174 ? -7.139 -5.867 -6.637 1.00 73.12 174 ALA A O 1
ATOM 1335 N N . VAL A 1 175 ? -5.549 -5.261 -8.097 1.00 73.06 175 VAL A N 1
ATOM 1336 C CA . VAL A 1 175 ? -5.834 -3.823 -8.020 1.00 73.06 175 VAL A CA 1
ATOM 1337 C C . VAL A 1 175 ? -7.264 -3.506 -8.467 1.00 73.06 175 VAL A C 1
ATOM 1339 O O . VAL A 1 175 ? -7.976 -2.773 -7.778 1.00 73.06 175 VAL A O 1
ATOM 1342 N N . LEU A 1 176 ? -7.724 -4.081 -9.580 1.00 77.44 176 LEU A N 1
ATOM 1343 C CA . LEU A 1 176 ? -9.098 -3.906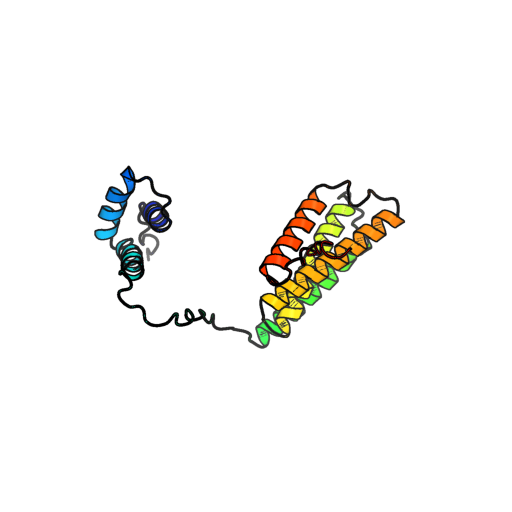 -10.059 1.00 77.44 176 LEU A CA 1
ATOM 1344 C C . LEU A 1 176 ? -10.128 -4.474 -9.071 1.00 77.44 176 LEU A C 1
ATOM 1346 O O . LEU A 1 176 ? -11.174 -3.857 -8.854 1.00 77.44 176 LEU A O 1
ATOM 1350 N N . ALA A 1 177 ? -9.835 -5.613 -8.439 1.00 77.31 177 ALA A N 1
ATOM 1351 C CA . ALA A 1 177 ? -10.682 -6.197 -7.403 1.00 77.31 177 ALA A CA 1
ATOM 1352 C C . ALA A 1 177 ? -10.771 -5.290 -6.163 1.00 77.31 177 ALA A C 1
ATOM 1354 O O . ALA A 1 177 ? -11.873 -5.029 -5.675 1.00 77.31 177 ALA A O 1
ATOM 1355 N N . ILE A 1 178 ? -9.641 -4.742 -5.700 1.00 73.56 178 ILE A N 1
ATOM 1356 C CA . ILE A 1 178 ? -9.598 -3.779 -4.590 1.00 73.56 178 ILE A CA 1
ATOM 1357 C C . ILE A 1 178 ? -10.376 -2.512 -4.953 1.00 73.56 178 ILE A C 1
ATOM 1359 O O . ILE A 1 178 ? -11.204 -2.062 -4.164 1.00 73.56 178 ILE A O 1
ATOM 1363 N N . LEU A 1 179 ? -10.187 -1.958 -6.155 1.00 73.38 179 LEU A N 1
ATOM 1364 C CA . LEU A 1 179 ? -10.945 -0.789 -6.613 1.00 73.38 179 LEU A CA 1
ATOM 1365 C C . LEU A 1 179 ? -12.446 -1.054 -6.627 1.00 73.38 179 LEU A C 1
ATOM 1367 O O . LEU A 1 179 ? -13.217 -0.197 -6.207 1.00 73.38 179 LEU A O 1
ATOM 1371 N N . ARG A 1 180 ? -12.871 -2.244 -7.051 1.00 76.06 180 ARG A N 1
ATOM 1372 C CA . ARG A 1 180 ? -14.282 -2.636 -7.043 1.00 76.06 180 ARG A CA 1
ATOM 1373 C C . ARG A 1 180 ? -14.849 -2.766 -5.627 1.00 76.06 180 ARG A C 1
ATOM 1375 O O . ARG A 1 180 ? -16.010 -2.427 -5.418 1.00 76.06 180 ARG A O 1
ATOM 1382 N N . LEU A 1 181 ? -14.049 -3.233 -4.667 1.00 71.00 181 LEU A N 1
ATOM 1383 C CA . LEU A 1 181 ? -14.434 -3.295 -3.253 1.00 71.00 181 LEU A CA 1
ATOM 1384 C C . LEU A 1 181 ? -14.514 -1.901 -2.616 1.00 71.00 181 LEU A C 1
ATOM 1386 O O . LEU A 1 181 ? -15.439 -1.630 -1.855 1.00 71.00 181 LEU A O 1
ATOM 1390 N N . VAL A 1 182 ? -13.569 -1.012 -2.936 1.00 69.19 182 VAL A N 1
ATOM 1391 C CA . VAL A 1 182 ? -13.517 0.358 -2.394 1.00 69.19 182 VAL A CA 1
ATOM 1392 C C . VAL A 1 182 ? -14.568 1.267 -3.050 1.00 69.19 182 VAL A C 1
ATOM 1394 O O . VAL A 1 182 ? -15.145 2.119 -2.376 1.00 69.19 182 VAL A O 1
ATOM 1397 N N . TYR A 1 183 ? -14.864 1.061 -4.337 1.00 70.00 183 TYR A N 1
ATOM 1398 C CA . TYR A 1 183 ? -15.823 1.830 -5.135 1.00 70.00 183 TYR A CA 1
ATOM 1399 C C . TYR A 1 183 ? -16.872 0.913 -5.799 1.00 70.00 183 TYR A C 1
ATOM 1401 O O . TYR A 1 183 ? -16.850 0.712 -7.018 1.00 70.00 183 TYR A O 1
ATOM 1409 N N . PRO A 1 184 ? -17.851 0.386 -5.036 1.00 58.06 184 PRO A N 1
ATOM 1410 C CA . PRO A 1 184 ? -18.868 -0.534 -5.561 1.00 58.06 184 PRO A CA 1
ATOM 1411 C C . PRO A 1 184 ? -19.799 0.096 -6.616 1.00 58.06 184 PRO A C 1
ATOM 1413 O O . PRO A 1 184 ? -20.509 -0.620 -7.324 1.00 58.06 184 PRO A O 1
ATOM 1416 N N . SER A 1 185 ? -19.799 1.427 -6.748 1.00 54.59 185 SER A N 1
ATOM 1417 C CA . SER A 1 185 ? -20.592 2.181 -7.726 1.00 54.59 185 SER A CA 1
ATOM 1418 C C . SER A 1 185 ? -19.994 2.225 -9.135 1.00 54.59 185 SER A C 1
ATOM 1420 O O . SER A 1 185 ? -20.682 2.676 -10.050 1.00 54.59 185 SER A O 1
ATOM 1422 N N . LEU A 1 186 ? -18.783 1.697 -9.362 1.00 51.81 186 LEU A N 1
ATOM 1423 C CA . LEU A 1 186 ? -18.248 1.444 -10.706 1.00 51.81 186 LEU A CA 1
ATOM 1424 C C . LEU A 1 186 ? -18.957 0.235 -11.352 1.00 51.81 186 LEU A C 1
ATOM 1426 O O . LEU A 1 186 ? -18.337 -0.724 -11.813 1.00 51.81 186 LEU A O 1
ATOM 1430 N N . ARG A 1 187 ? -20.296 0.255 -11.401 1.00 50.03 187 ARG A N 1
ATOM 1431 C CA . ARG A 1 187 ? -21.035 -0.529 -12.387 1.0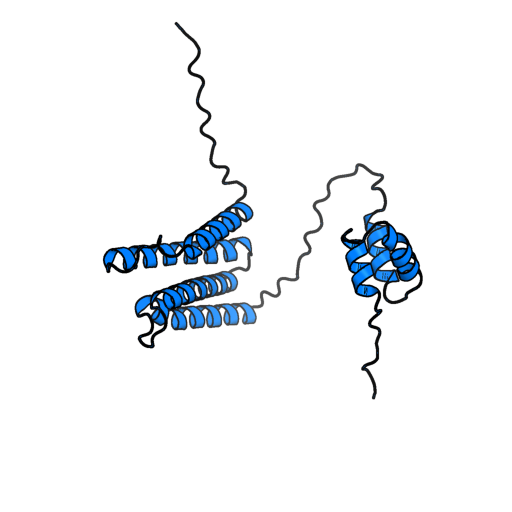0 50.03 187 ARG A CA 1
ATOM 1432 C C . ARG A 1 187 ? -20.656 0.066 -13.733 1.00 50.03 187 ARG A C 1
ATOM 1434 O O . ARG A 1 187 ? -21.158 1.124 -14.092 1.00 50.03 187 ARG A O 1
ATOM 1441 N N . LEU A 1 188 ? -19.775 -0.623 -14.460 1.00 53.94 188 LEU A N 1
ATOM 1442 C CA . LEU A 1 188 ? -19.660 -0.489 -15.909 1.00 53.94 188 LEU A CA 1
ATOM 1443 C C . LEU A 1 188 ? -21.085 -0.494 -16.453 1.00 53.94 188 LEU A C 1
ATOM 1445 O O . LEU A 1 188 ? -21.760 -1.526 -16.413 1.00 53.94 188 LEU A O 1
ATOM 1449 N N . SER A 1 189 ? -21.567 0.685 -16.838 1.00 48.91 189 SER A N 1
ATOM 1450 C CA . SER A 1 189 ? -22.883 0.883 -17.416 1.00 48.91 189 SER A CA 1
ATOM 1451 C C . SER A 1 189 ? -22.960 -0.036 -18.618 1.00 48.91 189 SER A C 1
ATOM 1453 O O . SER A 1 189 ? -22.389 0.246 -19.668 1.00 48.91 189 SER A O 1
ATOM 1455 N N . ARG A 1 190 ? -23.601 -1.192 -18.430 1.00 53.84 190 ARG A N 1
ATOM 1456 C CA . ARG A 1 190 ? -23.954 -2.113 -19.498 1.00 53.84 190 ARG A CA 1
ATOM 1457 C C . ARG A 1 190 ? -24.752 -1.259 -20.468 1.00 53.84 190 ARG A C 1
ATOM 1459 O O . ARG A 1 190 ? -25.873 -0.876 -20.140 1.00 53.84 190 ARG A O 1
ATOM 1466 N N . ILE A 1 191 ? -24.118 -0.887 -21.582 1.00 56.97 191 ILE A N 1
ATOM 1467 C CA . ILE A 1 191 ? -24.724 -0.132 -22.672 1.00 56.97 191 ILE A CA 1
ATOM 1468 C C . ILE A 1 191 ? -25.995 -0.894 -23.006 1.00 56.97 191 ILE A C 1
ATOM 1470 O O . ILE A 1 191 ? -25.959 -2.003 -23.543 1.00 56.97 191 ILE A O 1
ATOM 1474 N N . ARG A 1 192 ? -27.119 -0.343 -22.551 1.00 55.38 192 ARG A N 1
ATOM 1475 C CA . ARG A 1 192 ? -28.446 -0.847 -22.841 1.00 55.38 192 ARG A CA 1
ATOM 1476 C C . ARG A 1 192 ? -28.608 -0.584 -24.324 1.00 55.38 192 ARG A C 1
ATOM 1478 O O . ARG A 1 192 ? -28.905 0.537 -24.715 1.00 55.38 192 ARG A O 1
ATOM 1485 N N . ARG A 1 193 ? -28.276 -1.598 -25.126 1.00 52.59 193 ARG A N 1
ATOM 1486 C CA . ARG A 1 193 ? -28.553 -1.669 -26.556 1.00 52.59 193 ARG A CA 1
ATOM 1487 C C . ARG A 1 193 ? -30.028 -1.296 -26.693 1.00 52.59 193 ARG A C 1
ATOM 1489 O O . ARG A 1 193 ? -30.889 -2.071 -26.290 1.00 52.59 193 ARG A O 1
ATOM 1496 N N . SER A 1 194 ? -30.287 -0.060 -27.109 1.00 56.19 194 SER A N 1
ATOM 1497 C CA . SER A 1 194 ? -31.626 0.408 -27.416 1.00 56.19 194 SER A CA 1
ATOM 1498 C C . SER A 1 194 ? -32.143 -0.512 -28.504 1.00 56.19 194 SER A C 1
ATOM 1500 O O . SER A 1 194 ? -31.559 -0.580 -29.588 1.00 56.19 194 SER A O 1
ATOM 1502 N N . GLU A 1 195 ? -33.182 -1.267 -28.173 1.00 52.66 195 GLU A N 1
ATOM 1503 C CA . GLU A 1 195 ? -34.047 -1.906 -29.146 1.00 52.66 195 GLU A CA 1
ATOM 1504 C C . GLU A 1 195 ? -34.466 -0.832 -30.151 1.00 52.66 195 GLU A C 1
ATOM 1506 O O . GLU A 1 195 ? -35.267 0.052 -29.857 1.00 52.66 195 GLU A O 1
ATOM 1511 N N . ILE A 1 196 ? -33.864 -0.872 -31.339 1.00 56.41 196 ILE A N 1
ATOM 1512 C CA . ILE A 1 196 ? -34.425 -0.230 -32.519 1.00 56.41 196 ILE A CA 1
ATOM 1513 C C . ILE A 1 196 ? -35.561 -1.152 -32.948 1.00 56.41 196 ILE A C 1
ATOM 1515 O O . ILE A 1 196 ? -35.373 -2.097 -33.706 1.00 56.41 196 ILE A O 1
ATOM 1519 N N . SER A 1 197 ? -36.732 -0.909 -32.376 1.00 62.69 197 SER A N 1
ATOM 1520 C CA . SER A 1 197 ? -38.010 -1.421 -32.848 1.00 62.69 197 SER A CA 1
ATOM 1521 C C . SER A 1 197 ? -39.076 -0.426 -32.421 1.00 62.69 197 SER A C 1
ATOM 1523 O O . SER A 1 197 ? -39.546 -0.501 -31.293 1.00 62.69 197 SER A O 1
ATOM 1525 N N . THR A 1 198 ? -39.393 0.521 -33.308 1.00 58.09 198 THR A N 1
ATOM 1526 C CA . THR A 1 198 ? -40.754 0.768 -33.827 1.00 58.09 198 THR A CA 1
ATOM 1527 C C . THR A 1 198 ? -40.783 2.085 -34.602 1.00 58.09 198 THR A C 1
ATOM 1529 O O . THR A 1 198 ? -40.690 3.152 -34.001 1.00 58.09 198 THR A O 1
ATOM 1532 N N . HIS A 1 199 ? -40.907 1.985 -35.930 1.00 53.09 199 HIS A N 1
ATOM 1533 C CA . HIS A 1 199 ? -41.916 2.649 -36.776 1.00 53.09 199 HIS A CA 1
ATOM 1534 C C . HIS A 1 199 ? -41.387 2.939 -38.188 1.00 53.09 199 HIS A C 1
ATOM 1536 O O . HIS A 1 199 ? -40.908 4.035 -38.477 1.00 53.09 199 HIS A O 1
ATOM 1542 N N . ARG A 1 200 ? -41.569 1.971 -39.089 1.00 50.34 200 ARG A N 1
ATOM 1543 C CA . ARG A 1 200 ? -42.361 2.160 -40.311 1.00 50.34 200 ARG A CA 1
ATOM 1544 C C . ARG A 1 200 ? -42.762 0.819 -40.897 1.00 50.34 200 ARG A C 1
ATOM 1546 O O . ARG A 1 200 ? -41.910 -0.091 -40.868 1.00 50.34 200 ARG A O 1
#

Mean predicted aligned error: 17.56 Å

Solvent-accessible surface area (backbone atoms only — not comparable to full-atom values): 11833 Å² total; per-residue (Å²): 140,86,86,88,78,86,77,83,61,89,56,51,64,57,49,51,33,50,74,72,66,70,49,58,78,87,50,47,62,58,48,51,57,49,27,70,73,32,83,82,40,27,64,63,52,52,56,52,54,67,72,63,55,78,78,88,61,99,66,74,93,65,79,74,78,73,81,73,68,81,78,80,77,42,72,65,55,25,51,48,30,33,52,52,12,50,51,38,31,66,67,23,48,58,32,50,74,68,27,63,90,81,77,59,61,49,63,62,38,28,55,53,17,36,56,41,33,12,52,12,49,19,29,37,46,40,34,76,54,81,41,71,70,58,29,52,49,43,24,52,53,44,34,52,53,45,50,52,50,52,40,53,49,28,56,75,70,72,42,81,50,72,80,78,46,71,63,52,59,53,54,52,50,51,52,52,51,50,48,43,70,76,42,72,80,73,62,76,75,73,78,74,76,73,78,90,76,86,89,131